Protein AF-A0A949MQ37-F1 (afdb_monomer_lite)

Radius of gyration: 25.34 Å; chains: 1; bounding box: 49×78×73 Å

pLDDT: mean 82.83, std 20.6, range [41.69, 98.75]

Sequence (244 aa):
MSQNADHANAHPSFSDKISGVVTDTVTAVKDTAQHLFEEAYEHPVKAAEVAGGVALGAAALYAARSQVFRAAGKEVLLVEDTAYMGKAFKSTLEANGEKVTWLTGVNRASPLTGITAEGKEMIFDPRKYKVAFVDGDLKGSYLQGQHVVNALKQSGLHSIATSSEPSLNKLMLDNGATIAAPKATVLNALIENRIDFRQVLANPSRAQSSLNGLTEAMQGVPGKPLRARGDALLMKFISEDPTL

Structure (mmCIF, N/CA/C/O backbone):
data_AF-A0A949MQ37-F1
#
_entry.id   AF-A0A949MQ37-F1
#
loop_
_atom_site.group_PDB
_atom_site.id
_atom_site.type_symbol
_atom_site.label_atom_id
_atom_site.label_alt_id
_atom_site.label_comp_id
_atom_site.label_asym_id
_atom_site.label_entity_id
_atom_site.label_seq_id
_atom_site.pdbx_PDB_ins_code
_atom_site.Cartn_x
_atom_site.Cartn_y
_atom_site.Cartn_z
_atom_site.occupancy
_atom_site.B_iso_or_equiv
_atom_site.auth_seq_id
_atom_site.auth_comp_id
_atom_site.auth_asym_id
_atom_site.auth_atom_id
_atom_site.pdbx_PDB_model_num
ATOM 1 N N . MET A 1 1 ? -5.375 -54.996 -53.920 1.00 51.69 1 MET A N 1
ATOM 2 C CA . MET A 1 1 ? -5.821 -55.369 -52.563 1.00 51.69 1 MET A CA 1
ATOM 3 C C . MET A 1 1 ? -4.674 -55.125 -51.601 1.00 51.69 1 MET A C 1
ATOM 5 O O . MET A 1 1 ? -3.709 -55.866 -51.662 1.00 51.69 1 MET A O 1
ATOM 9 N N . SER A 1 2 ? -4.746 -54.065 -50.799 1.00 45.81 2 SER A N 1
ATOM 10 C CA . SER A 1 2 ? -4.304 -54.060 -49.396 1.00 45.81 2 SER A CA 1
ATOM 11 C C . SER A 1 2 ? -4.646 -52.686 -48.817 1.00 45.81 2 SER A C 1
ATOM 13 O O . SER A 1 2 ? -4.063 -51.681 -49.218 1.00 45.81 2 SER A O 1
ATOM 15 N N . GLN A 1 3 ? -5.673 -52.634 -47.969 1.00 45.44 3 GLN A N 1
ATOM 16 C CA . GLN A 1 3 ? -6.011 -51.468 -47.156 1.00 45.44 3 GLN A CA 1
ATOM 17 C C . GLN A 1 3 ? -5.230 -51.601 -45.845 1.00 45.44 3 GLN A C 1
ATOM 19 O O . GLN A 1 3 ? -5.474 -52.546 -45.101 1.00 45.44 3 GLN A O 1
ATOM 24 N N . ASN A 1 4 ? -4.312 -50.674 -45.566 1.00 49.34 4 ASN A N 1
ATOM 25 C CA . ASN A 1 4 ? -3.753 -50.502 -44.227 1.00 49.34 4 ASN A CA 1
ATOM 26 C C . ASN A 1 4 ? -4.559 -49.410 -43.522 1.00 49.34 4 ASN A C 1
ATOM 28 O O . ASN A 1 4 ? -4.579 -48.262 -43.963 1.00 49.34 4 ASN A O 1
ATOM 32 N N . ALA A 1 5 ? -5.266 -49.808 -42.468 1.00 50.94 5 ALA A 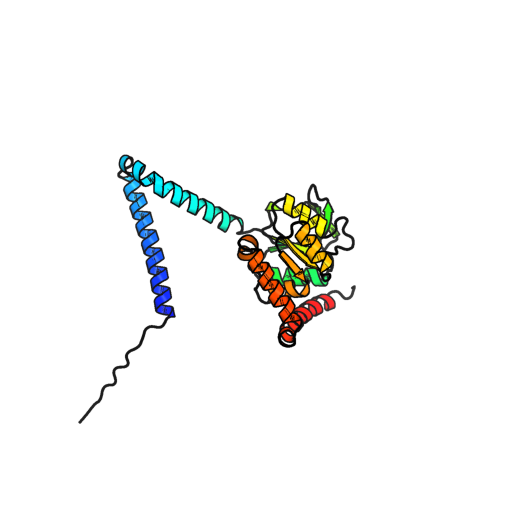N 1
ATOM 33 C CA . ALA A 1 5 ? -5.982 -48.920 -41.570 1.00 50.94 5 ALA A CA 1
ATOM 34 C C . ALA A 1 5 ? -5.027 -48.459 -40.461 1.00 50.94 5 ALA A C 1
ATOM 36 O O . ALA A 1 5 ? -4.624 -49.257 -39.616 1.00 50.94 5 ALA A O 1
ATOM 37 N N . ASP A 1 6 ? -4.679 -47.173 -40.469 1.00 50.97 6 ASP A N 1
ATOM 38 C CA . ASP A 1 6 ? -3.965 -46.522 -39.374 1.00 50.97 6 ASP A CA 1
ATOM 39 C C . ASP A 1 6 ? -4.955 -46.176 -38.252 1.00 50.97 6 ASP A C 1
ATOM 41 O O . ASP A 1 6 ? -5.783 -45.269 -38.368 1.00 50.97 6 ASP A O 1
ATOM 45 N N . HIS A 1 7 ? -4.874 -46.913 -37.143 1.00 49.41 7 HIS A N 1
ATOM 46 C CA . HIS A 1 7 ? -5.544 -46.570 -35.892 1.00 49.41 7 HIS A CA 1
ATOM 47 C C . HIS A 1 7 ? -4.727 -45.508 -35.142 1.00 49.41 7 HIS A C 1
ATOM 49 O O . HIS A 1 7 ? -3.689 -45.800 -34.550 1.00 49.41 7 HIS A O 1
ATOM 55 N N . ALA A 1 8 ? -5.215 -44.266 -35.138 1.00 45.28 8 ALA A N 1
ATOM 56 C CA . ALA A 1 8 ? -4.678 -43.193 -34.309 1.00 45.28 8 ALA A CA 1
ATOM 57 C C . ALA A 1 8 ? -5.097 -43.387 -32.838 1.00 45.28 8 ALA A C 1
ATOM 59 O O . ALA A 1 8 ? -6.260 -43.199 -32.479 1.00 45.28 8 ALA A O 1
ATOM 60 N N . ASN A 1 9 ? -4.142 -43.743 -31.975 1.00 52.22 9 ASN A N 1
ATOM 61 C CA . ASN A 1 9 ? -4.311 -43.719 -30.521 1.00 52.22 9 ASN A CA 1
ATOM 62 C C . ASN A 1 9 ? -4.257 -42.267 -30.020 1.00 52.22 9 ASN A C 1
ATOM 64 O O . ASN A 1 9 ? -3.182 -41.683 -29.882 1.00 52.22 9 ASN A O 1
ATOM 68 N N . ALA A 1 10 ? -5.421 -41.679 -29.739 1.00 53.72 10 ALA A N 1
ATOM 69 C CA . ALA A 1 10 ? -5.518 -40.380 -29.085 1.00 53.72 10 ALA A CA 1
ATOM 70 C C . ALA A 1 10 ? -5.204 -40.523 -27.585 1.00 53.72 10 ALA A C 1
ATOM 72 O O . ALA A 1 10 ? -5.969 -41.121 -26.828 1.00 53.72 10 ALA A O 1
ATOM 73 N N . HIS A 1 11 ? -4.073 -39.969 -27.145 1.00 53.41 11 HIS A N 1
ATOM 74 C CA . HIS A 1 11 ? -3.768 -39.831 -25.722 1.00 53.41 11 HIS A CA 1
ATOM 75 C C . HIS A 1 11 ? -4.581 -38.669 -25.121 1.00 53.41 11 HIS A C 1
ATOM 77 O O . HIS A 1 11 ? -4.534 -37.565 -25.668 1.00 53.41 11 HIS A O 1
ATOM 83 N N . PRO A 1 12 ? -5.301 -38.874 -24.000 1.00 54.66 12 PRO A N 1
ATOM 84 C CA . PRO A 1 12 ? -6.072 -37.812 -23.358 1.00 54.66 12 PRO A CA 1
ATOM 85 C C . PRO A 1 12 ? -5.153 -36.698 -22.850 1.00 54.66 12 PRO A C 1
ATOM 87 O O . PRO A 1 12 ? -4.066 -36.964 -22.320 1.00 54.66 12 PRO A O 1
ATOM 90 N N . SER A 1 13 ? -5.600 -35.451 -23.009 1.00 64.81 13 SER A N 1
ATOM 91 C CA . SER A 1 13 ? -4.820 -34.274 -22.642 1.00 64.81 13 SER A CA 1
ATOM 92 C C . SER A 1 13 ? -4.641 -34.180 -21.120 1.00 64.81 13 SER A C 1
ATOM 94 O O . SER A 1 13 ? -5.454 -34.664 -20.331 1.00 64.81 13 SER A O 1
ATOM 96 N N . PHE A 1 14 ? -3.559 -33.536 -20.680 1.00 51.88 14 PHE A N 1
ATOM 97 C CA . PHE A 1 14 ? -3.278 -33.311 -19.257 1.00 51.88 14 PHE A CA 1
ATOM 98 C C . PHE A 1 14 ? -4.380 -32.486 -18.559 1.00 51.88 14 PHE A C 1
ATOM 100 O O . PHE A 1 14 ? -4.613 -32.657 -17.365 1.00 51.88 14 PHE A O 1
ATOM 107 N N . SER A 1 15 ? -5.103 -31.650 -19.315 1.00 50.50 15 SER A N 1
ATOM 108 C CA . SER A 1 15 ? -6.240 -30.859 -18.826 1.00 50.50 15 SER A CA 1
ATOM 109 C C . SER A 1 15 ? -7.446 -31.739 -18.467 1.00 50.50 15 SER A C 1
ATOM 111 O O . SER A 1 15 ? -8.054 -31.562 -17.410 1.00 50.50 15 SER A O 1
ATOM 113 N N . ASP A 1 16 ? -7.716 -32.770 -19.276 1.00 51.75 16 ASP A N 1
ATOM 114 C CA . ASP A 1 16 ? -8.822 -33.710 -19.041 1.00 51.75 16 ASP A CA 1
ATOM 115 C C . ASP A 1 16 ? -8.587 -34.561 -17.784 1.00 51.75 16 ASP A C 1
ATOM 117 O O . ASP A 1 16 ? -9.519 -34.862 -17.037 1.00 51.75 16 ASP A O 1
ATOM 121 N N . LYS A 1 17 ? -7.320 -34.882 -17.484 1.00 52.66 17 LYS A N 1
ATOM 122 C CA . LYS A 1 17 ? -6.948 -35.614 -16.263 1.00 52.66 17 LYS A CA 1
ATOM 123 C C . LYS A 1 17 ? -7.128 -34.782 -14.990 1.00 52.66 17 LYS A C 1
ATOM 125 O O . LYS A 1 17 ? -7.492 -35.340 -13.961 1.00 52.66 17 LYS A O 1
ATOM 130 N N . ILE A 1 18 ? -6.901 -33.468 -15.041 1.00 49.66 18 ILE A N 1
ATOM 131 C CA . ILE A 1 18 ? -7.066 -32.591 -13.869 1.00 49.66 18 ILE A CA 1
ATOM 132 C C . ILE A 1 18 ? -8.549 -32.295 -13.614 1.00 49.66 18 ILE A C 1
ATOM 134 O O . ILE A 1 18 ? -8.981 -32.318 -12.461 1.00 49.66 18 ILE A O 1
ATOM 138 N N . SER A 1 19 ? -9.345 -32.082 -14.668 1.00 48.84 19 SER A N 1
ATOM 139 C CA . SER A 1 19 ? -10.786 -31.840 -14.523 1.00 48.84 19 SER A CA 1
ATOM 140 C C . SER A 1 19 ? -11.528 -33.048 -13.936 1.00 48.84 19 SER A C 1
ATOM 142 O O . SER A 1 19 ? -12.431 -32.862 -13.121 1.00 48.84 19 SER A O 1
ATOM 144 N N . GLY A 1 20 ? -11.127 -34.277 -14.286 1.00 51.25 20 GLY A N 1
ATOM 145 C CA . GLY A 1 20 ? -11.672 -35.500 -13.680 1.00 51.25 20 GLY A CA 1
ATOM 146 C C . GLY A 1 20 ? -11.363 -35.606 -12.183 1.00 51.25 20 GLY A C 1
ATOM 147 O O . GLY A 1 20 ? -12.273 -35.707 -11.368 1.00 51.25 20 GLY A O 1
ATOM 148 N N . VAL A 1 21 ? -10.091 -35.446 -11.796 1.00 50.25 21 VAL A N 1
ATOM 149 C CA . VAL A 1 21 ? -9.645 -35.590 -10.395 1.00 50.25 21 VAL A CA 1
ATOM 150 C C . VAL A 1 21 ? -10.296 -34.563 -9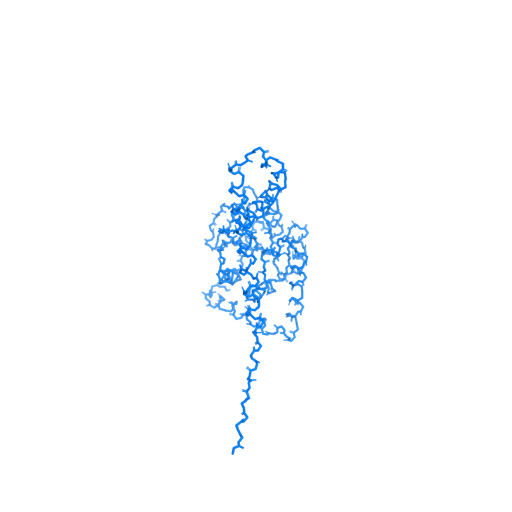.459 1.00 50.25 21 VAL A C 1
ATOM 152 O O . VAL A 1 21 ? -10.651 -34.898 -8.327 1.00 50.25 21 VAL A O 1
ATOM 155 N N . VAL A 1 22 ? -10.497 -33.320 -9.911 1.00 49.34 22 VAL A N 1
ATOM 156 C CA . VAL A 1 22 ? -11.171 -32.289 -9.100 1.00 49.34 22 VAL A CA 1
ATOM 157 C C . VAL A 1 22 ? -12.665 -32.594 -8.940 1.00 49.34 22 VAL A C 1
ATOM 159 O O . VAL A 1 22 ? -13.207 -32.416 -7.849 1.00 49.34 22 VAL A O 1
ATOM 162 N N . THR A 1 23 ? -13.325 -33.104 -9.982 1.00 54.16 23 THR A N 1
ATOM 163 C CA . THR A 1 23 ? -14.764 -33.421 -9.945 1.00 54.16 23 THR A CA 1
ATOM 164 C C . THR A 1 23 ? -15.048 -34.658 -9.088 1.00 54.16 23 THR A C 1
ATOM 166 O O . THR A 1 23 ? -15.986 -34.649 -8.286 1.00 54.16 23 THR A O 1
ATOM 169 N N . ASP A 1 24 ? -14.185 -35.671 -9.165 1.00 51.69 24 ASP A N 1
ATOM 170 C CA . ASP A 1 24 ? -14.297 -36.900 -8.373 1.00 51.69 24 ASP A CA 1
ATOM 171 C C . ASP A 1 24 ? -14.035 -36.633 -6.885 1.00 51.69 24 ASP A C 1
ATOM 173 O O . ASP A 1 24 ? -14.750 -37.138 -6.021 1.00 51.69 24 ASP A O 1
ATOM 177 N N . THR A 1 25 ? -13.076 -35.755 -6.567 1.00 51.31 25 THR A N 1
ATOM 178 C CA . THR A 1 25 ? -12.777 -35.379 -5.174 1.00 51.31 25 THR A CA 1
ATOM 179 C C . THR A 1 25 ? -13.916 -34.565 -4.553 1.00 51.31 25 THR A C 1
ATOM 181 O O . THR A 1 25 ? -14.276 -34.785 -3.399 1.00 51.31 25 THR A O 1
ATOM 184 N N . VAL A 1 26 ? -14.522 -33.637 -5.303 1.00 52.53 26 VAL A N 1
ATOM 185 C CA . VAL A 1 26 ? -15.651 -32.829 -4.804 1.00 52.53 26 VAL A CA 1
ATOM 186 C C . VAL A 1 26 ? -16.902 -33.686 -4.602 1.00 52.53 26 VAL A C 1
ATOM 188 O O . VAL A 1 26 ? -17.603 -33.507 -3.605 1.00 52.53 26 VAL A O 1
ATOM 191 N N . THR A 1 27 ? -17.155 -34.639 -5.501 1.00 61.50 27 THR A N 1
ATOM 192 C CA . THR A 1 27 ? -18.285 -35.572 -5.385 1.00 61.50 27 THR A CA 1
ATOM 193 C C . THR A 1 27 ? -18.085 -36.527 -4.209 1.00 61.50 27 THR A C 1
ATOM 195 O O . THR A 1 27 ? -18.959 -36.615 -3.352 1.00 61.50 27 THR A O 1
ATOM 198 N N . ALA A 1 28 ? -16.892 -37.113 -4.059 1.00 58.75 28 ALA A N 1
ATOM 199 C CA . ALA A 1 28 ? -16.571 -37.991 -2.934 1.00 58.75 28 ALA A CA 1
ATOM 200 C C . ALA A 1 28 ? -16.694 -37.285 -1.572 1.00 58.75 28 ALA A C 1
ATOM 202 O O . ALA A 1 28 ? -17.210 -37.861 -0.614 1.00 58.75 28 ALA A O 1
ATOM 203 N N . VAL A 1 29 ? -16.271 -36.018 -1.475 1.00 56.25 29 VAL A N 1
ATOM 204 C CA . VAL A 1 29 ? -16.424 -35.221 -0.246 1.00 56.25 29 VAL A CA 1
ATOM 205 C C . VAL A 1 29 ? -17.897 -34.915 0.041 1.00 56.25 29 VAL A C 1
ATOM 207 O O . VAL A 1 29 ? -18.306 -34.935 1.202 1.00 56.25 29 VAL A O 1
ATOM 210 N N . LYS A 1 30 ? -18.706 -34.655 -0.993 1.00 58.66 30 LYS A N 1
ATOM 211 C CA . LYS A 1 30 ? -20.138 -34.375 -0.845 1.00 58.66 30 LYS A CA 1
ATOM 212 C C . LYS A 1 30 ? -20.922 -35.616 -0.412 1.00 58.66 30 LYS A C 1
ATOM 214 O O . LYS A 1 30 ? -21.712 -35.515 0.525 1.00 58.66 30 LYS A O 1
ATOM 219 N N . ASP A 1 31 ? -20.653 -36.764 -1.024 1.00 69.44 31 ASP A N 1
ATOM 220 C CA . ASP A 1 31 ? -21.328 -38.027 -0.711 1.00 69.44 31 ASP A CA 1
ATOM 221 C C . ASP A 1 31 ? -20.953 -38.515 0.693 1.00 69.44 31 ASP A C 1
ATOM 223 O O . ASP A 1 31 ? -21.822 -38.895 1.476 1.00 69.44 31 ASP A O 1
ATOM 227 N N . THR A 1 32 ? -19.674 -38.385 1.067 1.00 65.19 32 THR A N 1
ATOM 228 C CA . THR A 1 32 ? -19.213 -38.678 2.434 1.00 65.19 32 THR A CA 1
ATOM 229 C C . THR A 1 32 ? -19.896 -37.762 3.450 1.00 65.19 32 THR A C 1
ATOM 231 O O . THR A 1 32 ? -20.327 -38.219 4.505 1.00 65.19 32 THR A O 1
ATOM 234 N N . ALA A 1 33 ? -20.045 -36.470 3.142 1.00 56.78 33 ALA A N 1
ATOM 235 C CA . ALA A 1 33 ? -20.730 -35.538 4.031 1.00 56.78 33 ALA A CA 1
ATOM 236 C C . ALA A 1 33 ? -22.228 -35.859 4.170 1.00 56.78 33 ALA A C 1
ATOM 238 O O . ALA A 1 33 ? -22.740 -35.818 5.284 1.00 56.78 33 ALA A O 1
ATOM 239 N N . GLN A 1 34 ? -22.928 -36.199 3.081 1.00 64.12 34 GLN A N 1
ATOM 240 C CA . GLN A 1 34 ? -24.354 -36.547 3.136 1.00 64.12 34 GLN A CA 1
ATOM 241 C C . GLN A 1 34 ? -24.601 -37.843 3.916 1.00 64.12 34 GLN A C 1
ATOM 243 O O . GLN A 1 34 ? -25.460 -37.847 4.796 1.00 64.12 34 GLN A O 1
ATOM 248 N N . HIS A 1 35 ? -23.794 -38.883 3.684 1.00 66.00 35 HIS A N 1
ATOM 249 C CA . HIS A 1 35 ? -23.909 -40.153 4.406 1.00 66.00 35 HIS A CA 1
ATOM 250 C C . HIS A 1 35 ? -23.673 -39.983 5.916 1.00 66.00 35 HIS A C 1
ATOM 252 O O . HIS A 1 35 ? -24.402 -40.536 6.733 1.00 66.00 35 HIS A O 1
ATOM 258 N N . LEU A 1 36 ? -22.697 -39.154 6.306 1.00 57.78 36 LEU A N 1
ATOM 259 C CA . LEU A 1 36 ? -22.428 -38.857 7.717 1.00 57.78 36 LEU A CA 1
ATOM 260 C C . LEU A 1 36 ? -23.570 -38.075 8.390 1.00 57.78 36 LEU A C 1
ATOM 262 O O . LEU A 1 36 ? -23.786 -38.227 9.592 1.00 57.78 36 LEU A O 1
ATOM 266 N N . PHE A 1 37 ? -24.297 -37.242 7.639 1.00 58.72 37 PHE A N 1
ATOM 267 C CA . PHE A 1 37 ? -25.455 -36.506 8.154 1.00 58.72 37 PHE A CA 1
ATOM 268 C C . PHE A 1 37 ? -26.685 -37.403 8.342 1.00 58.72 37 PHE A C 1
ATOM 270 O O . PHE A 1 37 ? -27.364 -37.272 9.360 1.00 58.72 37 PHE A O 1
ATOM 277 N N . GLU A 1 38 ? -26.962 -38.310 7.402 1.00 62.16 38 GLU A N 1
ATOM 278 C CA . GLU A 1 38 ? -28.055 -39.289 7.526 1.00 62.16 38 GLU A CA 1
ATOM 279 C C . GLU A 1 38 ? -27.797 -40.269 8.680 1.00 62.16 38 GLU A C 1
ATOM 281 O O . GLU A 1 38 ? -28.657 -40.457 9.541 1.00 62.16 38 GLU A O 1
ATOM 286 N N . GLU A 1 39 ? -26.574 -40.793 8.794 1.00 56.59 39 GLU A N 1
ATOM 287 C CA . GLU A 1 39 ? -26.198 -41.738 9.853 1.00 56.59 39 GLU A CA 1
ATOM 288 C C . GLU A 1 39 ? -26.242 -41.102 11.259 1.00 56.59 39 GLU A C 1
ATOM 290 O O . GLU A 1 39 ? -26.652 -41.740 12.235 1.00 56.59 39 GLU A O 1
ATOM 295 N N . ALA A 1 40 ? -25.900 -39.813 11.373 1.00 54.00 40 ALA A N 1
ATOM 296 C CA . ALA A 1 40 ? -26.019 -39.060 12.622 1.00 54.00 40 ALA A CA 1
ATOM 297 C C . ALA A 1 40 ? -27.478 -38.787 13.033 1.00 54.00 40 ALA A C 1
ATOM 299 O O . ALA A 1 40 ? -27.759 -38.651 14.227 1.00 54.00 40 ALA A O 1
ATOM 300 N N . TYR A 1 41 ? -28.398 -38.712 12.067 1.00 53.97 41 TYR A N 1
ATOM 301 C CA . TYR A 1 41 ? -29.823 -38.499 12.319 1.00 53.97 41 TYR A CA 1
ATOM 302 C C . TYR A 1 41 ? -30.521 -39.788 12.775 1.00 53.97 41 TYR A C 1
ATOM 304 O O . TYR A 1 41 ? -31.341 -39.757 13.693 1.00 53.97 41 TYR A O 1
ATOM 312 N N . GLU A 1 42 ? -30.162 -40.931 12.185 1.00 58.25 42 GLU A N 1
ATOM 313 C CA . GLU A 1 42 ? -30.790 -42.224 12.486 1.00 58.25 42 GLU A CA 1
ATOM 314 C C . GLU A 1 42 ? -30.220 -42.907 13.745 1.00 58.25 42 GLU A C 1
ATOM 316 O O . GLU A 1 42 ? -30.918 -43.688 14.404 1.00 58.25 42 GLU A O 1
ATOM 321 N N . HIS A 1 43 ? -28.975 -42.602 14.137 1.00 59.31 43 HIS A N 1
ATOM 322 C CA . HIS A 1 43 ? -28.286 -43.268 15.252 1.00 59.31 43 HIS A CA 1
ATOM 323 C C . HIS A 1 43 ? -27.555 -42.296 16.207 1.00 59.31 43 HIS A C 1
ATOM 325 O O . HIS A 1 43 ? -26.327 -42.352 16.345 1.00 59.31 43 HIS A O 1
ATOM 331 N N . PRO A 1 44 ? -28.285 -41.458 16.972 1.00 48.88 44 PRO A N 1
ATOM 332 C CA . PRO A 1 44 ? -27.702 -40.383 17.787 1.00 48.88 44 PRO A CA 1
ATOM 333 C C . PRO A 1 44 ? -26.748 -40.867 18.894 1.00 48.88 44 PRO A C 1
ATOM 335 O O . PRO A 1 44 ? -25.850 -40.136 19.303 1.00 48.88 44 PRO A O 1
ATOM 338 N N . VAL A 1 45 ? -26.900 -42.112 19.364 1.00 49.50 45 VAL A N 1
ATOM 339 C CA . VAL A 1 45 ? -26.037 -42.698 20.408 1.00 49.50 45 VAL A CA 1
ATOM 340 C C . VAL A 1 45 ? -24.699 -43.201 19.839 1.00 49.50 45 VAL A C 1
ATOM 342 O O . VAL A 1 45 ? -23.687 -43.102 20.523 1.00 49.50 45 VAL A O 1
ATOM 345 N N . LYS A 1 46 ? -24.652 -43.658 18.575 1.00 50.56 46 LYS A N 1
ATOM 346 C CA . LYS A 1 46 ? -23.392 -44.012 17.881 1.00 50.56 46 LYS A CA 1
ATOM 347 C C . LYS A 1 46 ? -22.667 -42.782 17.327 1.00 50.56 46 LYS A C 1
ATOM 349 O O . LYS A 1 46 ? -21.440 -42.761 17.266 1.00 50.56 46 LYS A O 1
ATOM 354 N N . ALA A 1 47 ? -23.413 -41.728 16.993 1.00 46.97 47 ALA A N 1
ATOM 355 C CA . ALA A 1 47 ? -22.855 -40.454 16.548 1.00 46.97 47 ALA A CA 1
ATOM 356 C C . ALA A 1 47 ? -21.963 -39.790 17.613 1.00 46.97 47 ALA A C 1
ATOM 358 O O . ALA A 1 47 ? -21.017 -39.096 17.257 1.00 46.97 47 ALA A O 1
ATOM 359 N N . ALA A 1 48 ? -22.201 -40.034 18.907 1.00 44.62 48 ALA A N 1
ATOM 360 C CA . ALA A 1 48 ? -21.432 -39.435 19.999 1.00 44.62 48 ALA A CA 1
ATOM 361 C C . ALA A 1 48 ? -19.961 -39.906 20.072 1.00 44.62 48 ALA A C 1
ATOM 363 O O . ALA A 1 48 ? -19.101 -39.122 20.472 1.00 44.62 48 ALA A O 1
ATOM 364 N N . GLU A 1 49 ? -19.641 -41.131 19.638 1.00 46.34 49 GLU A N 1
ATOM 365 C CA . GLU A 1 49 ? -18.254 -41.636 19.605 1.00 46.34 49 GLU A CA 1
ATOM 366 C C . GLU A 1 49 ? -17.484 -41.170 18.356 1.00 46.34 49 GLU A C 1
ATOM 368 O O . GLU A 1 49 ? -16.283 -40.913 18.425 1.00 46.34 49 GLU A O 1
ATOM 373 N N . VAL A 1 50 ? -18.173 -40.962 17.229 1.00 47.88 50 VAL A N 1
ATOM 374 C CA . VAL A 1 50 ? -17.584 -40.414 15.988 1.00 47.88 50 VAL A CA 1
ATOM 375 C C . VA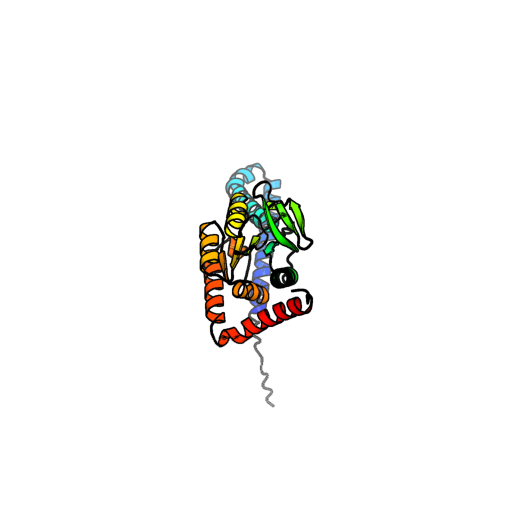L A 1 50 ? -17.526 -38.872 16.013 1.00 47.88 50 VAL A C 1
ATOM 377 O O . VAL A 1 50 ? -16.662 -38.253 15.381 1.00 47.88 50 VAL A O 1
ATOM 380 N N . ALA A 1 51 ? -18.377 -38.223 16.817 1.00 42.44 51 ALA A N 1
ATOM 381 C CA . ALA A 1 51 ? -18.456 -36.767 16.958 1.00 42.44 51 ALA A CA 1
ATOM 382 C C . ALA A 1 51 ? -17.178 -36.122 17.516 1.00 42.44 51 ALA A C 1
ATOM 384 O O . ALA A 1 51 ? -16.927 -34.953 17.223 1.00 42.44 51 ALA A O 1
ATOM 385 N N . GLY A 1 52 ? -16.333 -36.858 18.248 1.00 41.69 52 GLY A N 1
ATOM 386 C CA . GLY A 1 52 ? -15.050 -36.337 18.737 1.00 41.69 52 GLY A CA 1
ATOM 387 C C . GLY A 1 52 ? -14.092 -35.924 17.609 1.00 41.69 52 GLY A C 1
ATOM 388 O O . GLY A 1 52 ? -13.417 -34.900 17.715 1.00 41.69 52 GLY A O 1
ATOM 389 N N . GLY A 1 53 ? -14.075 -36.669 16.496 1.00 44.78 53 GLY A N 1
ATOM 390 C CA . GLY A 1 53 ? -13.256 -36.353 15.317 1.00 44.78 53 GLY A CA 1
ATOM 391 C C . GLY A 1 53 ? -13.930 -35.373 14.353 1.00 44.78 53 GLY A C 1
ATOM 392 O O . GLY A 1 53 ? -13.282 -34.471 13.817 1.00 44.78 53 GLY A O 1
ATOM 393 N N . VAL A 1 54 ? -15.250 -35.497 14.171 1.00 46.91 54 VAL A N 1
ATOM 394 C CA . VAL A 1 54 ? -16.019 -34.659 13.234 1.00 46.91 54 VAL A CA 1
ATOM 395 C C . VAL A 1 54 ? -16.229 -33.240 13.773 1.00 46.91 54 VAL A C 1
ATOM 397 O O . VAL A 1 54 ? -16.153 -32.290 12.996 1.00 46.91 54 VAL A O 1
ATOM 400 N N . ALA A 1 55 ? -16.402 -33.046 15.086 1.00 45.78 55 ALA A N 1
ATOM 401 C CA . ALA A 1 55 ? -16.533 -31.709 15.673 1.00 45.78 55 ALA A CA 1
ATOM 402 C C . ALA A 1 55 ? -15.239 -30.888 15.541 1.00 45.78 55 ALA A C 1
ATOM 404 O O . ALA A 1 55 ? -15.302 -29.695 15.242 1.00 45.78 55 ALA A O 1
ATOM 405 N N . LEU A 1 56 ? -14.067 -31.521 15.677 1.00 47.22 56 LEU A N 1
ATOM 406 C CA . LEU A 1 56 ? -12.773 -30.875 15.421 1.00 47.22 56 LEU A CA 1
ATOM 407 C C . LEU A 1 56 ? -12.584 -30.546 13.934 1.00 47.22 56 LEU A C 1
ATOM 409 O O . LEU A 1 56 ? -12.156 -29.440 13.606 1.00 47.22 56 LEU A O 1
ATOM 413 N N . GLY A 1 57 ? -12.960 -31.458 13.031 1.00 47.28 57 GLY A N 1
ATOM 414 C CA . GLY A 1 57 ? -12.910 -31.226 11.585 1.00 47.28 57 GLY A CA 1
ATOM 415 C C . GLY A 1 57 ? -13.845 -30.103 11.126 1.00 47.28 57 GLY A C 1
ATOM 416 O O . GLY A 1 57 ? -13.427 -29.210 10.391 1.00 47.28 57 GLY A O 1
ATOM 417 N N . ALA A 1 58 ? -15.086 -30.090 11.616 1.00 48.72 58 ALA A N 1
ATOM 418 C CA . ALA A 1 58 ? -16.074 -29.058 11.317 1.00 48.72 58 ALA A CA 1
ATOM 419 C C . ALA A 1 58 ? -15.698 -27.705 11.934 1.00 48.72 58 ALA A C 1
ATOM 421 O O . ALA A 1 58 ? -15.840 -26.688 11.260 1.00 48.72 58 ALA A O 1
ATOM 422 N N . ALA A 1 59 ? -15.163 -27.672 13.161 1.00 46.62 59 ALA A N 1
ATOM 423 C CA . ALA A 1 59 ? -14.668 -26.446 13.788 1.00 46.62 59 ALA A CA 1
ATOM 424 C C . ALA A 1 59 ? -13.444 -25.879 13.054 1.00 46.62 59 ALA A C 1
ATOM 426 O O . ALA A 1 59 ? -13.380 -24.671 12.833 1.00 46.62 59 ALA A O 1
ATOM 427 N N . ALA A 1 60 ? -12.514 -26.727 12.605 1.00 51.34 60 ALA A N 1
ATOM 428 C CA . ALA A 1 60 ? -11.378 -26.307 11.786 1.00 51.34 60 ALA A CA 1
ATOM 429 C C . ALA A 1 60 ? -11.828 -25.785 10.410 1.00 51.34 60 ALA A C 1
ATOM 431 O O . ALA A 1 60 ? -11.357 -24.735 9.970 1.00 51.34 60 ALA A O 1
ATOM 432 N N . LEU A 1 61 ? -12.795 -26.447 9.761 1.00 50.25 61 LEU A N 1
ATOM 433 C CA . LEU A 1 61 ? -13.377 -25.980 8.499 1.00 50.25 61 LEU A CA 1
ATOM 434 C C . LEU A 1 61 ? -14.179 -24.686 8.664 1.00 50.25 61 LEU A C 1
ATOM 436 O O . LEU A 1 61 ? -14.097 -23.821 7.795 1.00 50.25 61 LEU A O 1
ATOM 440 N N . TYR A 1 62 ? -14.926 -24.516 9.757 1.00 48.22 62 TYR A N 1
ATOM 441 C CA . TYR A 1 62 ? -15.648 -23.277 10.060 1.00 48.22 62 TYR A CA 1
ATOM 442 C C . TYR A 1 62 ? -14.700 -22.140 10.437 1.00 48.22 62 TYR A C 1
ATOM 444 O O . TYR A 1 62 ? -14.908 -21.014 9.988 1.00 48.22 62 TYR A O 1
ATOM 452 N N . ALA A 1 63 ? -13.634 -22.408 11.194 1.00 50.34 63 ALA A N 1
ATOM 453 C CA . ALA A 1 63 ? -12.591 -21.430 11.487 1.00 50.34 63 ALA A CA 1
ATOM 454 C C . ALA A 1 63 ? -11.888 -20.986 10.193 1.00 50.34 63 ALA A C 1
ATOM 456 O O . ALA A 1 63 ? -11.823 -19.785 9.920 1.00 50.34 63 ALA A O 1
ATOM 457 N N . ALA A 1 64 ? -11.497 -21.936 9.337 1.00 52.47 64 ALA A N 1
ATOM 458 C CA . ALA A 1 64 ? -10.898 -21.662 8.033 1.00 52.47 64 ALA A CA 1
ATOM 459 C C . ALA A 1 64 ? -11.864 -20.923 7.088 1.00 52.47 64 ALA A C 1
ATOM 461 O O . ALA A 1 64 ? -11.485 -19.920 6.485 1.00 52.47 64 ALA A O 1
ATOM 462 N N . ARG A 1 65 ? -13.142 -21.329 7.005 1.00 47.56 65 ARG A N 1
ATOM 463 C CA . ARG A 1 65 ? -14.167 -20.605 6.229 1.00 47.56 65 ARG A CA 1
ATOM 464 C C . ARG A 1 65 ? -14.414 -19.209 6.782 1.00 47.56 65 ARG A C 1
ATOM 466 O O . ARG A 1 65 ? -14.512 -18.274 6.000 1.00 47.56 65 ARG A O 1
ATOM 473 N N . SER A 1 66 ? -14.487 -19.031 8.099 1.00 43.50 66 SER A N 1
ATOM 474 C CA . SER A 1 66 ? -14.715 -17.713 8.698 1.00 43.50 66 SER A CA 1
ATOM 475 C C . SER A 1 66 ? -13.551 -16.756 8.434 1.00 43.50 66 SER A C 1
ATOM 477 O O . SER A 1 66 ? -13.788 -15.568 8.242 1.00 43.50 66 SER A O 1
ATOM 479 N N . GLN A 1 67 ? -12.312 -17.249 8.336 1.00 51.34 67 GLN A N 1
ATOM 480 C CA . GLN A 1 67 ? -11.165 -16.442 7.912 1.00 51.34 67 GLN A CA 1
ATOM 481 C C . GLN A 1 67 ? -11.186 -16.136 6.408 1.00 51.34 67 GLN A C 1
ATOM 483 O O . GLN A 1 67 ? -10.917 -15.000 6.024 1.00 51.34 67 GLN A O 1
ATOM 488 N N . VAL A 1 68 ? -11.567 -17.100 5.564 1.00 47.16 68 VAL A N 1
ATOM 489 C CA . VAL A 1 68 ? -11.639 -16.918 4.102 1.00 47.16 68 VAL A CA 1
ATOM 490 C C . VAL A 1 68 ? -12.803 -16.000 3.688 1.00 47.16 68 VAL A C 1
ATOM 492 O O . VAL A 1 68 ? -12.634 -15.164 2.803 1.00 47.16 68 VAL A O 1
ATOM 495 N N . PHE A 1 69 ? -13.954 -16.068 4.365 1.00 44.44 69 PHE A N 1
ATOM 496 C CA . PHE A 1 69 ? -15.110 -15.196 4.108 1.00 44.44 69 PHE A CA 1
ATOM 497 C C . PHE A 1 69 ? -15.053 -13.851 4.849 1.00 44.44 69 PHE A C 1
ATOM 499 O O . PHE A 1 69 ? -15.709 -12.909 4.415 1.00 44.44 69 PHE A O 1
ATOM 506 N N . ARG A 1 70 ? -14.233 -13.688 5.901 1.00 51.34 70 ARG A N 1
ATOM 507 C CA . ARG A 1 70 ? -14.040 -12.379 6.565 1.00 51.34 70 ARG A CA 1
ATOM 508 C C . ARG A 1 70 ? -13.365 -11.331 5.682 1.00 51.34 70 ARG A C 1
ATOM 510 O O . ARG A 1 70 ? -13.447 -10.153 6.011 1.00 51.34 70 ARG A O 1
ATOM 517 N N . ALA A 1 71 ? -12.692 -11.728 4.603 1.00 56.06 71 ALA A N 1
ATOM 518 C CA . ALA A 1 71 ? -12.087 -10.796 3.651 1.00 56.06 71 ALA A CA 1
ATOM 519 C C . ALA A 1 71 ? -13.018 -10.431 2.481 1.00 56.06 71 ALA A C 1
ATOM 521 O O . ALA A 1 71 ? -12.777 -9.426 1.812 1.00 56.06 71 ALA A O 1
ATOM 522 N N . ALA A 1 72 ? -14.077 -11.209 2.232 1.00 58.03 72 ALA A N 1
ATOM 523 C CA . ALA A 1 72 ? -15.030 -10.915 1.170 1.00 58.03 72 ALA A CA 1
ATOM 524 C C . ALA A 1 72 ? -15.825 -9.650 1.535 1.00 58.03 72 ALA A C 1
ATOM 526 O O . ALA A 1 72 ? -16.522 -9.612 2.546 1.00 58.03 72 ALA A O 1
ATOM 527 N N . GLY A 1 73 ? -15.673 -8.595 0.732 1.00 72.94 73 GLY A N 1
ATOM 528 C CA . GLY A 1 73 ? -16.308 -7.294 0.963 1.00 72.94 73 GLY A CA 1
ATOM 529 C C . GLY A 1 73 ? -15.495 -6.302 1.799 1.00 72.94 73 GLY A C 1
ATOM 530 O O . GLY A 1 73 ? -15.959 -5.180 1.984 1.00 72.94 73 GLY A O 1
ATOM 531 N N . LYS A 1 74 ? -14.294 -6.671 2.270 1.00 87.50 74 LYS A N 1
ATOM 532 C CA . LYS A 1 74 ? -13.372 -5.718 2.903 1.00 87.50 74 LYS A CA 1
ATOM 533 C C . LYS A 1 74 ? -12.627 -4.889 1.864 1.00 87.50 74 LYS A C 1
ATOM 535 O O . LYS A 1 74 ? -12.229 -5.399 0.819 1.00 87.50 74 LYS A O 1
ATOM 540 N N . GLU A 1 75 ? -12.411 -3.627 2.198 1.00 96.00 75 GLU A N 1
ATOM 541 C CA . GLU A 1 75 ? -11.752 -2.649 1.334 1.00 96.00 75 GLU A CA 1
ATOM 542 C C . GLU A 1 75 ? -10.226 -2.664 1.522 1.00 96.00 75 GLU A C 1
ATOM 544 O O . GLU A 1 75 ? -9.690 -3.241 2.477 1.00 96.00 75 GLU A O 1
ATOM 549 N N . VAL A 1 76 ? -9.516 -2.002 0.616 1.00 97.94 76 VAL A N 1
ATOM 550 C CA . VAL A 1 76 ? -8.111 -1.627 0.762 1.00 97.94 76 VAL A CA 1
ATOM 551 C C . VAL A 1 76 ? -8.049 -0.174 1.223 1.00 97.94 76 VAL A C 1
ATOM 553 O O . VAL A 1 76 ? -8.705 0.695 0.650 1.00 97.94 76 VAL A O 1
ATOM 556 N N . LEU A 1 77 ? -7.255 0.089 2.257 1.00 98.50 77 LEU A N 1
ATOM 557 C CA . LEU A 1 77 ? -6.927 1.452 2.662 1.00 98.50 77 LEU A CA 1
ATOM 558 C C . LEU A 1 77 ? -5.678 1.910 1.902 1.00 98.50 77 LEU A C 1
ATOM 560 O O . LEU A 1 77 ? -4.684 1.192 1.877 1.00 98.50 77 LEU A O 1
ATOM 564 N N . LEU A 1 78 ? -5.703 3.098 1.313 1.00 98.69 78 LEU A N 1
ATOM 565 C CA . LEU A 1 78 ? -4.539 3.739 0.703 1.00 98.69 78 LEU A CA 1
ATOM 566 C C . LEU A 1 78 ? -4.282 5.064 1.421 1.00 98.69 78 LEU A C 1
ATOM 568 O O . LEU A 1 78 ? -5.173 5.905 1.463 1.00 98.69 78 LEU A O 1
ATOM 572 N N . VAL A 1 79 ? -3.084 5.251 1.972 1.00 98.50 79 VAL A N 1
ATOM 573 C CA . VAL A 1 79 ? -2.630 6.506 2.585 1.00 98.50 79 VAL A CA 1
ATOM 574 C C . VAL A 1 79 ? -1.442 7.026 1.778 1.00 98.50 79 VAL A C 1
ATOM 576 O O . VAL A 1 79 ? -0.347 6.485 1.892 1.00 98.50 79 VAL A O 1
ATOM 579 N N . GLU A 1 80 ? -1.680 8.021 0.929 1.00 98.50 80 GLU A N 1
ATOM 580 C CA . GLU A 1 80 ? -0.712 8.578 -0.027 1.00 98.50 80 GLU A CA 1
ATOM 581 C C . GLU A 1 80 ? -1.107 10.029 -0.320 1.00 98.50 80 GLU A C 1
ATOM 583 O O . GLU A 1 80 ? -2.222 10.285 -0.783 1.00 98.50 80 GLU A O 1
ATOM 588 N N . ASP A 1 81 ? -0.215 10.970 -0.031 1.00 97.69 81 ASP A N 1
ATOM 589 C CA . ASP A 1 81 ? -0.459 12.411 -0.144 1.00 97.69 81 ASP A CA 1
ATOM 590 C C . ASP A 1 81 ? -0.290 12.926 -1.584 1.00 97.69 81 ASP A C 1
ATOM 592 O O . ASP A 1 81 ? -0.928 13.898 -1.995 1.00 97.69 81 ASP A O 1
ATOM 596 N N . THR A 1 82 ? 0.537 12.250 -2.383 1.00 96.81 82 THR A N 1
ATOM 597 C CA . THR A 1 82 ? 0.877 12.686 -3.731 1.00 96.81 82 THR A CA 1
ATOM 598 C C . THR A 1 82 ? -0.241 12.306 -4.697 1.00 96.81 82 THR A C 1
ATOM 600 O O . THR A 1 82 ? -0.416 11.138 -5.049 1.00 96.81 82 THR A O 1
ATOM 603 N N . ALA A 1 83 ? -0.995 13.299 -5.177 1.00 96.12 83 ALA A N 1
ATOM 604 C CA . ALA A 1 83 ? -2.238 13.087 -5.921 1.00 96.12 83 ALA A CA 1
ATOM 605 C C . ALA A 1 83 ? -2.113 12.128 -7.122 1.00 96.12 83 ALA A C 1
ATOM 607 O O . ALA A 1 83 ? -2.913 11.201 -7.248 1.00 96.12 83 ALA A O 1
ATOM 608 N N . TYR A 1 84 ? -1.112 12.299 -7.993 1.00 96.31 84 TYR A N 1
ATOM 609 C CA . TYR A 1 84 ? -0.932 11.411 -9.152 1.00 96.31 84 TYR A CA 1
ATOM 610 C C . TYR A 1 84 ? -0.559 9.977 -8.742 1.00 96.31 84 TYR A C 1
ATOM 612 O O . TYR A 1 84 ? -0.989 9.017 -9.383 1.00 96.31 84 TYR A O 1
ATOM 620 N N . MET A 1 85 ? 0.203 9.816 -7.655 1.00 97.56 85 MET A N 1
ATOM 621 C CA . MET A 1 85 ? 0.595 8.508 -7.133 1.00 97.56 85 MET A CA 1
ATOM 622 C C . MET A 1 85 ? -0.608 7.811 -6.496 1.00 97.56 85 MET A C 1
ATOM 624 O O . MET A 1 85 ? -0.887 6.654 -6.811 1.00 97.56 85 MET A O 1
ATOM 628 N N . GLY A 1 86 ? -1.380 8.533 -5.683 1.00 97.75 86 GLY A N 1
ATOM 629 C CA . GLY A 1 86 ? -2.607 8.025 -5.079 1.00 97.75 86 GLY A CA 1
ATOM 630 C C . GLY A 1 86 ? -3.641 7.607 -6.128 1.00 97.75 86 GLY A C 1
ATOM 631 O O . GLY A 1 86 ? -4.182 6.503 -6.043 1.00 97.75 86 GLY A O 1
ATOM 632 N N . LYS A 1 87 ? -3.833 8.410 -7.188 1.00 97.69 87 LYS A N 1
ATOM 633 C CA . LYS A 1 87 ? -4.663 8.049 -8.354 1.00 97.69 87 LYS A CA 1
ATOM 634 C C . LYS A 1 87 ? -4.156 6.772 -9.043 1.00 97.69 87 LYS A C 1
ATOM 636 O O . LYS A 1 87 ? -4.960 5.884 -9.329 1.00 97.69 87 LYS A O 1
ATOM 641 N N . ALA A 1 88 ? -2.844 6.634 -9.255 1.00 97.88 88 ALA A N 1
ATOM 642 C CA . ALA A 1 88 ? -2.250 5.449 -9.880 1.00 97.88 88 ALA A CA 1
ATOM 643 C C . ALA A 1 88 ? -2.441 4.171 -9.050 1.00 97.88 88 ALA A C 1
ATOM 645 O O . ALA A 1 88 ? -2.898 3.154 -9.582 1.00 97.88 88 ALA A O 1
ATOM 646 N N . PHE A 1 89 ? -2.156 4.221 -7.747 1.00 98.50 89 PHE A N 1
ATOM 647 C CA . PHE A 1 89 ? -2.396 3.103 -6.832 1.00 98.50 89 PHE A CA 1
ATOM 648 C C . PHE A 1 89 ? -3.875 2.732 -6.777 1.00 98.50 89 PHE A C 1
ATOM 650 O O . PHE A 1 89 ? -4.216 1.568 -6.988 1.00 98.50 89 PHE A O 1
ATOM 657 N N . LYS A 1 90 ? -4.752 3.719 -6.550 1.00 98.19 90 LYS A N 1
ATOM 658 C CA . LYS A 1 90 ? -6.202 3.518 -6.489 1.00 98.19 90 LYS A CA 1
ATOM 659 C C . LYS A 1 90 ? -6.722 2.869 -7.770 1.00 98.19 90 LYS A C 1
ATOM 661 O O . LYS A 1 90 ? -7.354 1.823 -7.693 1.00 98.19 90 LYS A O 1
ATOM 666 N N . SER A 1 91 ? -6.387 3.427 -8.935 1.00 98.00 91 SER A N 1
ATOM 667 C CA . SER A 1 91 ? -6.822 2.893 -10.230 1.0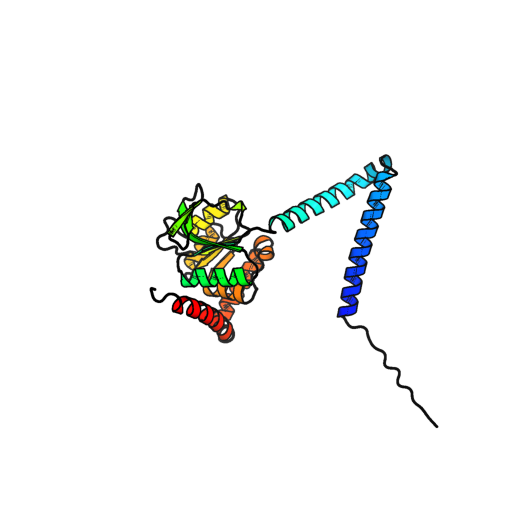0 98.00 91 SER A CA 1
ATOM 668 C C . SER A 1 91 ? -6.329 1.466 -10.470 1.00 98.00 91 SER A C 1
ATOM 670 O O . SER A 1 91 ? -7.070 0.667 -11.036 1.00 98.00 91 SER A O 1
ATOM 672 N N . THR A 1 92 ? -5.098 1.138 -10.068 1.00 98.00 92 THR A N 1
ATOM 673 C CA . THR A 1 92 ? -4.539 -0.211 -10.263 1.00 98.00 92 THR A CA 1
ATOM 674 C C . THR A 1 92 ? -5.202 -1.225 -9.333 1.00 98.00 92 THR A C 1
ATOM 676 O O . THR A 1 92 ? -5.577 -2.310 -9.762 1.00 98.00 92 THR A O 1
ATOM 679 N N . LEU A 1 93 ? -5.399 -0.865 -8.063 1.00 97.81 93 LEU A N 1
ATOM 680 C CA . LEU A 1 93 ? -6.106 -1.701 -7.092 1.00 97.81 93 LEU A CA 1
ATOM 681 C C . LEU A 1 93 ? -7.559 -1.951 -7.523 1.00 97.81 93 LEU A C 1
ATOM 683 O O . LEU A 1 93 ? -8.015 -3.092 -7.502 1.00 97.81 93 LEU A O 1
ATOM 687 N N . GLU A 1 94 ? -8.264 -0.910 -7.970 1.00 96.94 94 GLU A N 1
ATOM 688 C CA . GLU A 1 94 ? -9.640 -1.026 -8.469 1.00 96.94 94 GLU A CA 1
ATOM 689 C C . GLU A 1 94 ? -9.723 -1.879 -9.742 1.00 96.94 94 GLU A C 1
ATOM 691 O O . GLU A 1 94 ? -10.625 -2.709 -9.863 1.00 96.94 94 GLU A O 1
ATOM 696 N N . ALA A 1 95 ? -8.752 -1.761 -10.656 1.00 95.81 95 ALA A N 1
ATOM 697 C CA . ALA A 1 95 ? -8.652 -2.634 -11.829 1.00 95.81 95 ALA A CA 1
ATOM 698 C C . ALA A 1 95 ? -8.430 -4.111 -11.454 1.00 95.81 95 ALA A C 1
ATOM 700 O O . ALA A 1 95 ? -8.895 -5.002 -12.164 1.00 95.81 95 ALA A O 1
ATOM 701 N N . ASN A 1 96 ? -7.796 -4.371 -10.307 1.00 95.69 96 ASN A N 1
ATOM 702 C CA . ASN A 1 96 ? -7.613 -5.711 -9.747 1.00 95.69 96 ASN A CA 1
ATOM 703 C C . ASN A 1 96 ? -8.836 -6.199 -8.938 1.00 95.69 96 ASN A C 1
ATOM 705 O O . ASN A 1 96 ? -8.770 -7.231 -8.270 1.00 95.69 96 ASN A O 1
ATOM 709 N N . GLY A 1 97 ? -9.965 -5.481 -9.004 1.00 95.31 97 GLY A N 1
ATOM 710 C CA . GLY A 1 97 ? -11.232 -5.857 -8.374 1.00 95.31 97 GLY A CA 1
ATOM 711 C C . GLY A 1 97 ? -11.388 -5.392 -6.926 1.00 95.31 97 GLY A C 1
ATOM 712 O O . GLY A 1 97 ? -12.310 -5.837 -6.240 1.00 95.31 97 GLY A O 1
ATOM 713 N N . GLU A 1 98 ? -10.508 -4.512 -6.446 1.00 96.19 98 GLU A N 1
ATOM 714 C CA . GLU A 1 98 ? -10.553 -4.014 -5.075 1.00 96.19 98 GLU A CA 1
ATOM 715 C C . GLU A 1 98 ? -11.434 -2.778 -4.917 1.00 96.19 98 GLU A C 1
ATOM 717 O O . GLU A 1 98 ? -11.517 -1.923 -5.792 1.00 96.19 98 GLU A O 1
ATOM 722 N N . LYS A 1 99 ? -12.059 -2.640 -3.747 1.00 96.94 99 LYS A N 1
ATOM 723 C CA . LYS A 1 99 ? -12.636 -1.363 -3.308 1.00 96.94 99 LYS A CA 1
ATOM 724 C C . LYS A 1 99 ? -11.585 -0.607 -2.513 1.00 96.94 99 LYS A C 1
ATOM 726 O O . LYS A 1 99 ? -11.006 -1.189 -1.597 1.00 96.94 99 LYS A O 1
ATOM 731 N N . VAL A 1 100 ? -11.350 0.662 -2.838 1.00 98.00 100 VAL A N 1
ATOM 732 C CA . VAL A 1 100 ? -10.273 1.455 -2.232 1.00 98.00 100 VAL A CA 1
ATOM 733 C C . VAL A 1 100 ? -10.835 2.688 -1.537 1.00 98.00 100 VAL A C 1
ATOM 735 O O . VAL A 1 100 ? -11.458 3.533 -2.180 1.00 98.00 100 VAL A O 1
ATOM 738 N N . THR A 1 101 ? -10.535 2.833 -0.248 1.00 98.31 101 THR A N 1
ATOM 739 C CA . THR A 1 101 ? -10.639 4.120 0.448 1.00 98.31 101 THR A CA 1
ATOM 740 C C . THR A 1 101 ? -9.272 4.795 0.408 1.00 98.31 101 THR A C 1
ATOM 742 O O . THR A 1 101 ? -8.296 4.245 0.919 1.00 98.31 101 THR A O 1
ATOM 745 N N . TRP A 1 102 ? -9.195 5.979 -0.203 1.00 98.44 102 TRP A N 1
ATOM 746 C CA . TRP A 1 102 ? -7.961 6.757 -0.322 1.00 98.44 102 TRP A CA 1
ATOM 747 C C . TRP A 1 102 ? -7.980 7.973 0.608 1.00 98.44 102 TRP A C 1
ATOM 749 O O . TRP A 1 102 ? -8.891 8.802 0.559 1.00 98.44 102 TRP A O 1
ATOM 759 N N . LEU A 1 103 ? -6.952 8.059 1.447 1.00 98.44 103 LEU A N 1
ATOM 760 C CA . LEU A 1 103 ? -6.643 9.176 2.321 1.00 98.44 103 LEU A CA 1
ATOM 761 C C . LEU A 1 103 ? -5.323 9.826 1.888 1.00 98.44 103 LEU A C 1
ATOM 763 O O . LEU A 1 103 ? -4.356 9.132 1.580 1.00 98.44 103 LEU A O 1
ATOM 767 N N . THR A 1 104 ? -5.260 11.150 1.921 1.00 98.19 104 THR A N 1
ATOM 768 C CA . THR A 1 104 ? -4.042 11.933 1.661 1.00 98.19 104 THR A CA 1
ATOM 769 C C . THR A 1 104 ? -3.214 12.175 2.923 1.00 98.19 104 THR A C 1
ATOM 771 O O . THR A 1 104 ? -2.069 12.597 2.846 1.00 98.19 104 THR A O 1
ATOM 774 N N . GLY A 1 105 ? -3.761 11.871 4.102 1.00 97.81 105 GLY A N 1
ATOM 775 C CA . GLY A 1 105 ? -3.054 11.993 5.374 1.00 97.81 105 GLY A CA 1
ATOM 776 C C . GLY A 1 105 ? -3.856 11.446 6.550 1.00 97.81 105 GLY A C 1
ATOM 777 O O . GLY A 1 105 ? -4.991 10.987 6.389 1.00 97.81 105 GLY A O 1
ATOM 778 N N . VAL A 1 106 ? -3.265 11.496 7.746 1.00 97.62 106 VAL A N 1
ATOM 779 C CA . VAL A 1 106 ? -3.888 11.065 9.006 1.00 97.62 106 VAL A CA 1
ATOM 780 C C . VAL A 1 106 ? -3.642 12.118 10.088 1.00 97.62 106 VAL A C 1
ATOM 782 O O . VAL A 1 106 ? -2.504 12.418 10.448 1.00 97.62 106 VAL A O 1
ATOM 785 N N . ASN A 1 107 ? -4.730 12.652 10.644 1.00 96.00 107 ASN A N 1
ATOM 786 C CA . ASN A 1 107 ? -4.700 13.676 11.689 1.00 96.00 107 ASN A CA 1
ATOM 787 C C . ASN A 1 107 ? -4.522 13.083 13.089 1.00 96.00 107 ASN A C 1
ATOM 789 O O . ASN A 1 107 ? -3.875 13.687 13.941 1.00 96.00 107 ASN A O 1
ATOM 793 N N . ARG A 1 108 ? -5.138 11.925 13.365 1.00 95.75 108 ARG A N 1
ATOM 794 C CA . ARG A 1 108 ? -5.189 11.338 14.715 1.00 95.75 108 ARG A CA 1
ATOM 795 C C . ARG A 1 108 ? -5.072 9.823 14.663 1.00 95.75 108 ARG A C 1
ATOM 797 O O . ARG A 1 108 ? -5.606 9.191 13.757 1.00 95.75 108 ARG A O 1
ATOM 804 N N . ALA A 1 109 ? -4.402 9.259 15.668 1.00 94.88 109 ALA A N 1
ATOM 805 C CA . ALA A 1 109 ? -4.269 7.814 15.858 1.00 94.88 109 ALA A CA 1
ATOM 806 C C . ALA A 1 109 ? -5.396 7.204 16.717 1.00 94.88 109 ALA A C 1
ATOM 808 O O . ALA A 1 109 ? -5.598 5.996 16.679 1.00 94.88 109 ALA A O 1
ATOM 809 N N . SER A 1 110 ? -6.121 8.016 17.500 1.00 93.12 110 SER A N 1
ATOM 810 C CA . SER A 1 110 ? -7.238 7.561 18.339 1.00 93.12 110 SER A CA 1
ATOM 811 C C . SER A 1 110 ? -8.294 8.670 18.540 1.00 93.12 110 SER A C 1
ATOM 813 O O . SER A 1 110 ? -7.992 9.674 19.192 1.00 93.12 110 SER A O 1
ATOM 815 N N . PRO A 1 111 ? -9.519 8.519 17.993 1.00 94.94 111 PRO A N 1
ATOM 816 C CA . PRO A 1 111 ? -9.848 7.551 16.945 1.00 94.94 111 PRO A CA 1
ATOM 817 C C . PRO A 1 111 ? -8.987 7.796 15.696 1.00 94.94 111 PRO A C 1
ATOM 819 O O . PRO A 1 111 ? -8.405 8.871 15.534 1.00 94.94 111 PRO A O 1
ATOM 822 N N . LEU A 1 112 ? -8.884 6.791 14.827 1.00 97.06 112 LEU A N 1
ATOM 823 C CA . LEU A 1 112 ? -8.177 6.946 13.562 1.00 97.06 112 LEU A CA 1
ATOM 824 C C . LEU A 1 112 ? -8.960 7.868 12.632 1.00 97.06 112 LEU A C 1
ATOM 826 O O . LEU A 1 112 ? -10.102 7.586 12.259 1.00 97.06 112 LEU A O 1
ATOM 830 N N . THR A 1 113 ? -8.312 8.968 12.267 1.00 97.62 113 THR A N 1
ATOM 831 C CA . THR A 1 113 ? -8.923 10.041 11.493 1.00 97.62 113 THR A CA 1
ATOM 832 C C . THR A 1 113 ? -8.026 10.419 10.326 1.00 97.62 113 THR A C 1
ATOM 834 O O . THR A 1 113 ? -6.899 10.869 10.526 1.00 97.62 113 THR A O 1
ATOM 837 N N . GLY A 1 114 ? -8.539 10.238 9.115 1.00 97.50 114 GLY A N 1
ATOM 838 C CA . GLY A 1 114 ? -7.883 10.541 7.852 1.00 97.50 114 GLY A CA 1
ATOM 839 C C . GLY A 1 114 ? -8.310 11.866 7.235 1.00 97.50 114 GLY A C 1
ATOM 840 O O . GLY A 1 114 ? -9.312 12.453 7.641 1.00 97.50 114 GLY A O 1
ATOM 841 N N . ILE A 1 115 ? -7.577 12.286 6.209 1.00 97.94 115 ILE A N 1
ATOM 842 C CA . ILE A 1 115 ? -7.941 13.375 5.296 1.00 97.94 115 ILE A CA 1
ATOM 843 C C . ILE A 1 115 ? -8.268 12.741 3.940 1.00 97.94 115 ILE A C 1
ATOM 845 O O . ILE A 1 115 ? -7.455 11.980 3.426 1.00 97.94 115 ILE A O 1
ATOM 849 N N . THR A 1 116 ? -9.445 12.995 3.369 1.00 97.56 116 THR A N 1
ATOM 850 C CA . THR A 1 116 ? -9.811 12.483 2.037 1.00 97.56 116 THR A CA 1
ATOM 851 C C . THR A 1 116 ? -9.106 13.254 0.921 1.00 97.56 116 THR A C 1
ATOM 853 O O . THR A 1 116 ? -8.532 14.319 1.152 1.00 97.56 116 THR A O 1
ATOM 856 N N . ALA A 1 117 ? -9.192 12.758 -0.316 1.00 94.19 117 ALA A N 1
ATOM 857 C CA . ALA A 1 117 ? -8.685 13.469 -1.493 1.00 94.19 117 ALA A CA 1
ATOM 858 C C . ALA A 1 117 ? -9.303 14.875 -1.667 1.00 94.19 117 ALA A C 1
ATOM 860 O O . ALA A 1 117 ? -8.659 15.769 -2.203 1.00 94.19 117 ALA A O 1
ATOM 861 N N . GLU A 1 118 ? -10.521 15.100 -1.163 1.00 95.12 118 GLU A N 1
ATOM 862 C CA . GLU A 1 118 ? -11.200 16.405 -1.159 1.00 95.12 118 GLU A CA 1
ATOM 863 C C . GLU A 1 118 ? -10.819 17.286 0.047 1.00 95.12 118 GLU A C 1
ATOM 865 O O . GLU A 1 118 ? -11.451 18.318 0.279 1.00 95.12 118 GLU A O 1
ATOM 870 N N . GLY A 1 119 ? -9.844 16.869 0.859 1.00 95.75 119 GLY A N 1
ATOM 871 C CA . GLY A 1 119 ? -9.393 17.601 2.044 1.00 95.75 119 GLY A CA 1
ATOM 872 C C . GLY A 1 119 ? -10.337 17.505 3.246 1.00 95.75 119 GLY A C 1
ATOM 873 O O . GLY A 1 119 ? -10.204 18.280 4.192 1.00 95.75 119 GLY A O 1
ATOM 874 N N . LYS A 1 120 ? -11.312 16.585 3.232 1.00 97.25 120 LYS A N 1
ATOM 875 C CA . LYS A 1 120 ? -12.273 16.427 4.333 1.00 97.25 120 LYS A CA 1
ATOM 876 C C . LYS A 1 120 ? -11.748 15.466 5.384 1.00 97.25 120 LYS A C 1
ATOM 878 O O . LYS A 1 120 ? -11.142 14.450 5.067 1.00 97.25 120 LYS A O 1
ATOM 883 N N . GLU A 1 121 ? -12.043 15.756 6.643 1.00 97.25 121 GLU A N 1
ATOM 884 C CA . GLU A 1 121 ? -11.730 14.842 7.733 1.00 97.25 121 GLU A CA 1
ATOM 885 C C . GLU A 1 121 ? -12.696 13.640 7.737 1.00 97.25 121 GLU A C 1
ATOM 887 O O . GLU A 1 121 ? -13.911 13.804 7.600 1.00 97.25 121 GLU A O 1
ATOM 892 N N . MET A 1 122 ? -12.164 12.427 7.907 1.00 97.12 122 MET A N 1
ATOM 893 C CA . MET A 1 122 ? -12.936 11.183 7.953 1.00 97.12 122 MET A CA 1
ATOM 894 C C . MET A 1 122 ? -12.452 10.286 9.091 1.00 97.12 122 MET A C 1
ATOM 896 O O . MET A 1 122 ? -11.305 9.845 9.101 1.00 97.12 122 MET A O 1
ATOM 900 N N . ILE A 1 123 ? -13.344 9.940 10.019 1.00 97.75 123 ILE A N 1
ATOM 901 C CA . ILE A 1 123 ? -13.089 8.865 10.986 1.00 97.75 123 ILE A CA 1
ATOM 902 C C . ILE A 1 123 ? -13.256 7.524 10.268 1.00 97.75 123 ILE A C 1
ATOM 904 O O . ILE A 1 123 ? -14.282 7.290 9.626 1.00 97.75 123 ILE A O 1
ATOM 908 N N . PHE A 1 124 ? -12.283 6.624 10.404 1.00 96.31 124 PHE A N 1
ATOM 909 C CA . PHE A 1 124 ? -12.342 5.298 9.793 1.00 96.31 124 PHE A CA 1
ATOM 910 C C . PHE A 1 124 ? -12.089 4.177 10.803 1.00 96.31 124 PHE A C 1
ATOM 912 O O . PHE A 1 124 ? -11.392 4.341 11.800 1.00 96.31 124 PHE A O 1
ATOM 919 N N . ASP A 1 125 ? -12.676 3.010 10.530 1.00 96.88 125 ASP A N 1
ATOM 920 C CA . ASP A 1 125 ? -12.507 1.800 11.337 1.00 96.88 125 ASP A CA 1
ATOM 921 C C . ASP A 1 125 ? -11.559 0.830 10.611 1.00 96.88 125 ASP A C 1
ATOM 923 O O . ASP A 1 125 ? -11.949 0.290 9.569 1.00 96.88 125 ASP A O 1
ATOM 927 N N . PRO A 1 126 ? -10.349 0.561 11.143 1.00 96.56 126 PRO A N 1
ATOM 928 C CA . PRO A 1 126 ? -9.382 -0.364 10.547 1.00 96.56 126 PRO A CA 1
ATOM 929 C C . PRO A 1 126 ? -9.948 -1.748 10.225 1.00 96.56 126 PRO A C 1
ATOM 931 O O . PRO A 1 126 ? -9.502 -2.397 9.282 1.00 96.56 126 PRO A O 1
ATOM 934 N N . ARG A 1 127 ? -10.965 -2.203 10.967 1.00 94.75 127 ARG A N 1
ATOM 935 C CA . ARG A 1 127 ? -11.557 -3.537 10.800 1.00 94.75 127 ARG A CA 1
ATOM 936 C C . ARG A 1 127 ? -12.306 -3.699 9.475 1.00 94.75 127 ARG A C 1
ATOM 938 O O . ARG A 1 127 ? -12.506 -4.842 9.051 1.00 94.75 127 ARG A O 1
ATOM 945 N N . LYS A 1 128 ? -12.694 -2.593 8.821 1.00 96.50 128 LYS A N 1
ATOM 946 C CA . LYS A 1 128 ? -13.321 -2.578 7.484 1.00 96.50 128 LYS A CA 1
ATOM 947 C C . LYS A 1 128 ? -12.346 -2.934 6.365 1.00 96.50 128 LYS A C 1
ATOM 949 O O . LYS A 1 128 ? -12.776 -3.365 5.295 1.00 96.50 128 LYS A O 1
ATOM 954 N N . TYR A 1 129 ? -11.051 -2.790 6.622 1.00 97.25 129 TYR A N 1
ATOM 955 C CA . TYR A 1 129 ? -10.014 -3.010 5.630 1.00 97.25 129 TYR A CA 1
ATOM 956 C C . TYR A 1 129 ? -9.366 -4.379 5.812 1.00 97.25 129 TYR A C 1
ATOM 958 O O . TYR A 1 129 ? -9.330 -4.941 6.913 1.00 97.25 129 TYR A O 1
ATOM 966 N N . LYS A 1 130 ? -8.879 -4.946 4.711 1.00 96.00 130 LYS A N 1
ATOM 967 C CA . LYS A 1 130 ? -8.099 -6.194 4.730 1.00 96.00 130 LYS A CA 1
ATOM 968 C C . LYS A 1 130 ? -6.593 -5.948 4.742 1.00 96.00 130 LYS A C 1
ATOM 970 O O . LYS A 1 130 ? -5.854 -6.752 5.299 1.00 96.00 130 LYS A O 1
ATOM 975 N N . VAL A 1 131 ? -6.157 -4.843 4.142 1.00 97.88 131 VAL A N 1
ATOM 976 C CA . VAL A 1 131 ? -4.768 -4.382 4.113 1.00 97.88 131 VAL A CA 1
ATOM 977 C C . VAL A 1 131 ? -4.753 -2.868 3.908 1.00 97.88 131 VAL A C 1
ATOM 979 O O . VAL A 1 131 ? -5.709 -2.308 3.360 1.00 97.88 131 VAL A O 1
ATOM 982 N N . ALA A 1 132 ? -3.676 -2.219 4.333 1.00 98.56 132 ALA A N 1
ATOM 983 C CA . ALA A 1 132 ? -3.394 -0.824 4.025 1.00 98.56 132 ALA A CA 1
ATOM 984 C C . ALA A 1 132 ? -2.119 -0.675 3.186 1.00 98.56 132 ALA A C 1
ATOM 986 O O . ALA A 1 132 ? -1.145 -1.381 3.423 1.00 98.56 132 ALA A O 1
ATOM 987 N N . PHE A 1 133 ? -2.095 0.276 2.262 1.00 98.75 133 PHE A N 1
ATOM 988 C CA . PHE A 1 133 ? -0.880 0.819 1.662 1.00 98.75 133 PHE A CA 1
ATOM 989 C C . PHE A 1 133 ? -0.589 2.155 2.332 1.00 98.75 133 PHE A C 1
ATOM 991 O O . PHE A 1 133 ? -1.501 2.972 2.464 1.00 98.75 133 PHE A O 1
ATOM 998 N N . VAL A 1 134 ? 0.642 2.359 2.795 1.00 98.75 134 VAL A N 1
ATOM 999 C CA . VAL A 1 134 ? 1.010 3.561 3.553 1.00 98.75 134 VAL A CA 1
ATOM 1000 C C . VAL A 1 134 ? 2.289 4.151 2.991 1.00 98.75 134 VAL A C 1
ATOM 1002 O O . VAL A 1 134 ? 3.326 3.485 2.981 1.00 98.75 134 VAL A O 1
ATOM 1005 N N . ASP A 1 135 ? 2.210 5.395 2.536 1.00 98.62 135 ASP A N 1
ATOM 1006 C CA . ASP A 1 135 ? 3.380 6.185 2.193 1.00 98.62 135 ASP A CA 1
ATOM 1007 C C . ASP A 1 135 ? 4.189 6.574 3.440 1.00 98.62 135 ASP A C 1
ATOM 1009 O O . ASP A 1 135 ? 3.637 6.872 4.500 1.00 98.62 135 ASP A O 1
ATOM 1013 N N . GLY A 1 136 ? 5.513 6.552 3.305 1.00 97.94 136 GLY A N 1
ATOM 1014 C CA . GLY A 1 136 ? 6.464 6.955 4.329 1.00 97.94 136 GLY A CA 1
ATOM 1015 C C . GLY A 1 136 ? 6.534 8.461 4.558 1.00 97.94 136 GLY A C 1
ATOM 1016 O O . GLY A 1 136 ? 6.707 8.860 5.709 1.00 97.94 136 GLY A O 1
ATOM 1017 N N . ASP A 1 137 ? 6.400 9.266 3.502 1.00 97.69 137 ASP A N 1
ATOM 1018 C CA . ASP A 1 137 ? 6.544 10.730 3.553 1.00 97.69 137 ASP A CA 1
ATOM 1019 C C . ASP A 1 137 ? 5.205 11.414 3.256 1.00 97.69 137 ASP A C 1
ATOM 1021 O O . ASP A 1 137 ? 4.885 11.703 2.111 1.00 97.69 137 ASP A O 1
ATOM 1025 N N . LEU A 1 138 ? 4.405 11.655 4.298 1.00 97.25 138 LEU A N 1
ATOM 1026 C CA . LEU A 1 138 ? 3.062 12.224 4.161 1.00 97.25 138 LEU A CA 1
ATOM 1027 C C . LEU A 1 138 ? 3.105 13.737 4.401 1.00 97.25 138 LEU A C 1
ATOM 1029 O O . LEU A 1 138 ? 3.005 14.204 5.546 1.00 97.25 138 LEU A O 1
ATOM 1033 N N . LYS A 1 139 ? 3.235 14.531 3.337 1.00 95.25 139 LYS A N 1
ATOM 1034 C CA . LYS A 1 139 ? 3.279 15.995 3.429 1.00 95.25 139 LYS A CA 1
ATOM 1035 C C . LYS A 1 139 ? 1.899 16.552 3.755 1.00 95.25 139 LYS A C 1
ATOM 1037 O O . LYS A 1 139 ? 0.873 16.106 3.256 1.00 95.25 139 LYS A O 1
ATOM 1042 N N . GLY A 1 140 ? 1.869 17.541 4.647 1.00 89.81 140 GLY A N 1
ATOM 1043 C CA . GLY A 1 140 ? 0.618 18.125 5.143 1.00 89.81 140 GLY A CA 1
ATOM 1044 C C . GLY A 1 140 ? -0.163 17.238 6.124 1.00 89.81 140 GLY A C 1
ATOM 1045 O O . GLY A 1 140 ? -1.159 17.693 6.680 1.00 89.81 140 GLY A O 1
ATOM 1046 N N . SER A 1 141 ? 0.297 16.012 6.393 1.00 90.81 141 SER A N 1
ATOM 1047 C CA . SER A 1 141 ? -0.260 15.139 7.428 1.00 90.81 141 SER A CA 1
ATOM 1048 C C . SER A 1 141 ? 0.361 15.442 8.793 1.00 90.81 141 SER A C 1
ATOM 1050 O O . SER A 1 141 ? 1.565 15.682 8.902 1.00 90.81 141 SER A O 1
ATOM 1052 N N . TYR A 1 142 ? -0.443 15.379 9.859 1.00 91.50 142 TYR A N 1
ATOM 1053 C CA . TYR A 1 142 ? 0.072 15.461 11.230 1.00 91.50 142 TYR A CA 1
ATOM 1054 C C . TYR A 1 142 ? 0.930 14.234 11.576 1.00 91.50 142 TYR A C 1
ATOM 1056 O O . TYR A 1 142 ? 1.985 14.351 12.200 1.00 91.50 142 TYR A O 1
ATOM 1064 N N . LEU A 1 143 ? 0.491 13.047 11.146 1.00 94.94 143 LEU A N 1
ATOM 1065 C CA . LEU A 1 143 ? 1.222 11.797 11.325 1.00 94.94 143 LEU A CA 1
ATOM 1066 C C . LEU A 1 143 ? 1.999 11.423 10.060 1.00 94.94 143 LEU A C 1
ATOM 1068 O O . LEU A 1 143 ? 1.421 11.312 8.981 1.00 94.94 143 LEU A O 1
ATOM 1072 N N . GLN A 1 144 ? 3.295 11.154 10.225 1.00 98.06 144 GLN A N 1
ATOM 1073 C CA . GLN A 1 144 ? 4.134 10.526 9.193 1.00 98.06 144 GLN A CA 1
ATOM 1074 C C . GLN A 1 144 ? 3.877 9.016 9.070 1.00 98.06 144 GLN A C 1
ATOM 1076 O O . GLN A 1 144 ? 3.324 8.406 9.995 1.00 98.06 144 GLN A O 1
ATOM 1081 N N . GLY A 1 145 ? 4.310 8.407 7.960 1.00 98.25 145 GLY A N 1
ATOM 1082 C CA . GLY A 1 145 ? 3.988 7.023 7.595 1.00 98.25 145 GLY A CA 1
ATOM 1083 C C . GLY A 1 145 ? 4.254 5.992 8.695 1.00 98.25 145 GLY A C 1
ATOM 1084 O O . GLY A 1 145 ? 3.401 5.153 8.985 1.00 98.25 145 GLY A O 1
ATOM 1085 N N . GLN A 1 146 ? 5.379 6.101 9.407 1.00 98.50 146 GLN A N 1
ATOM 1086 C CA . GLN A 1 146 ? 5.722 5.205 10.518 1.00 98.50 146 GLN A CA 1
ATOM 1087 C C . GLN A 1 146 ? 4.720 5.258 11.680 1.00 98.50 146 GLN A C 1
ATOM 1089 O O . GLN A 1 146 ? 4.431 4.231 12.296 1.00 98.50 146 GLN A O 1
ATOM 1094 N N . HIS A 1 147 ? 4.147 6.431 11.963 1.00 98.38 147 HIS A N 1
ATOM 1095 C CA . HIS A 1 147 ? 3.147 6.587 13.019 1.00 98.38 147 HIS A CA 1
ATOM 1096 C C . HIS A 1 147 ? 1.810 5.979 12.594 1.00 98.38 147 HIS A C 1
ATOM 1098 O O . HIS A 1 147 ? 1.154 5.315 13.398 1.00 98.38 147 HIS A O 1
ATOM 1104 N N . VAL A 1 148 ? 1.436 6.162 11.322 1.00 98.44 148 VAL A N 1
ATOM 1105 C CA . VAL A 1 148 ? 0.239 5.546 10.734 1.00 98.44 148 VAL A CA 1
ATOM 1106 C C . VAL A 1 148 ? 0.362 4.025 10.785 1.00 98.44 148 VAL A C 1
ATOM 1108 O O . VAL A 1 148 ? -0.527 3.358 11.309 1.00 98.44 148 VAL A O 1
ATOM 1111 N N . VAL A 1 149 ? 1.490 3.471 10.335 1.00 98.62 149 VAL A N 1
ATOM 1112 C CA . VAL A 1 149 ? 1.778 2.031 10.392 1.00 98.62 149 VAL A CA 1
ATOM 1113 C C . VAL A 1 149 ? 1.657 1.480 11.815 1.00 98.62 149 VAL A C 1
ATOM 1115 O O . VAL A 1 149 ? 0.986 0.466 12.014 1.00 98.62 149 VAL A O 1
ATOM 1118 N N . ASN A 1 150 ? 2.245 2.152 12.810 1.00 98.50 150 ASN A N 1
ATOM 1119 C CA . ASN A 1 150 ? 2.148 1.730 14.208 1.00 98.50 150 ASN A CA 1
ATOM 1120 C C . ASN A 1 150 ? 0.684 1.712 14.695 1.00 98.50 150 ASN A C 1
ATOM 1122 O O . ASN A 1 150 ? 0.234 0.722 15.275 1.00 98.50 150 ASN A O 1
ATOM 1126 N N . ALA A 1 151 ? -0.094 2.760 14.403 1.00 98.06 151 ALA A N 1
ATOM 1127 C CA . ALA A 1 151 ? -1.503 2.830 14.793 1.00 98.06 151 ALA A CA 1
ATOM 1128 C C . ALA A 1 151 ? -2.366 1.743 14.114 1.00 98.06 151 ALA A C 1
ATOM 1130 O O . ALA A 1 151 ? -3.239 1.139 14.749 1.00 98.06 151 ALA A O 1
ATOM 1131 N N . LEU A 1 152 ? -2.093 1.432 12.841 1.00 98.12 152 LEU A N 1
ATOM 1132 C CA . LEU A 1 152 ? -2.757 0.342 12.120 1.00 98.12 152 LEU A CA 1
ATOM 1133 C C . LEU A 1 152 ? -2.411 -1.029 12.714 1.00 98.12 152 LEU A C 1
ATOM 1135 O O . LEU A 1 152 ? -3.317 -1.834 12.942 1.00 98.12 152 LEU A O 1
ATOM 1139 N N . LYS A 1 153 ? -1.137 -1.266 13.054 1.00 98.00 153 LYS A N 1
ATOM 1140 C CA . LYS A 1 153 ? -0.692 -2.490 13.737 1.00 98.00 153 LYS A CA 1
ATOM 1141 C C . LYS A 1 153 ? -1.389 -2.673 15.084 1.00 98.00 153 LYS A C 1
ATOM 1143 O O . LYS A 1 153 ? -1.869 -3.768 15.365 1.00 98.00 153 LYS A O 1
ATOM 1148 N N . GLN A 1 154 ? -1.480 -1.621 15.899 1.00 97.44 154 GLN A N 1
ATOM 1149 C CA . GLN A 1 154 ? -2.195 -1.661 17.184 1.00 97.44 154 GLN A CA 1
ATOM 1150 C C . GLN A 1 154 ? -3.681 -2.009 17.012 1.00 97.44 154 GLN A C 1
ATOM 1152 O O . GLN A 1 154 ? -4.279 -2.629 17.887 1.00 97.44 154 GLN A O 1
ATOM 1157 N N . SER A 1 155 ? -4.254 -1.669 15.857 1.00 96.06 155 SER A N 1
ATOM 1158 C CA . SER A 1 155 ? -5.632 -2.000 15.481 1.00 96.06 155 SER A CA 1
ATOM 1159 C C . SER A 1 155 ? -5.777 -3.365 14.787 1.00 96.06 155 SER A C 1
ATOM 1161 O O . SER A 1 155 ? -6.880 -3.733 14.382 1.00 96.06 155 SER A O 1
ATOM 1163 N N . GLY A 1 156 ? -4.681 -4.114 14.618 1.00 96.12 156 GLY A N 1
ATOM 1164 C CA . GLY A 1 156 ? -4.656 -5.417 13.952 1.00 96.12 156 GLY A CA 1
ATOM 1165 C C . GLY A 1 156 ? -4.795 -5.370 12.424 1.00 96.12 156 GLY A C 1
ATOM 1166 O O . GLY A 1 156 ? -5.089 -6.402 11.821 1.00 96.12 156 GLY A O 1
ATOM 1167 N N . LEU A 1 157 ? -4.610 -4.207 11.785 1.00 97.31 157 LEU A N 1
ATOM 1168 C CA . LEU A 1 157 ? -4.608 -4.085 10.325 1.00 97.31 157 LEU A CA 1
ATOM 1169 C C . LEU A 1 157 ? -3.180 -4.207 9.782 1.00 97.31 157 LEU A C 1
ATOM 1171 O O . LEU A 1 157 ? -2.297 -3.429 10.137 1.00 97.31 157 LEU A O 1
ATOM 1175 N N . HIS A 1 158 ? -2.972 -5.161 8.878 1.00 98.06 158 HIS A N 1
ATOM 1176 C CA . HIS A 1 158 ? -1.710 -5.322 8.162 1.00 98.06 158 HIS A CA 1
ATOM 1177 C C . HIS A 1 158 ? -1.494 -4.197 7.150 1.00 98.06 158 HIS A C 1
ATOM 1179 O O . HIS A 1 158 ? -2.435 -3.765 6.479 1.00 98.06 158 HIS A O 1
ATOM 1185 N N . SER A 1 159 ? -0.246 -3.759 6.997 1.00 98.62 159 SER A N 1
ATOM 1186 C CA . SER A 1 159 ? 0.123 -2.694 6.066 1.00 98.62 159 SER A CA 1
ATOM 1187 C C . SER A 1 159 ? 1.311 -3.061 5.174 1.00 98.62 159 SER A C 1
ATOM 1189 O O . SER A 1 159 ? 2.217 -3.796 5.572 1.00 98.62 159 SER A O 1
ATOM 1191 N N . ILE A 1 160 ? 1.285 -2.532 3.955 1.00 98.75 160 ILE A N 1
ATOM 1192 C CA . ILE A 1 160 ? 2.352 -2.533 2.959 1.00 98.75 160 ILE A CA 1
ATOM 1193 C C . ILE A 1 160 ? 2.901 -1.108 2.931 1.00 98.75 160 ILE A C 1
ATOM 1195 O O . ILE A 1 160 ? 2.227 -0.178 2.487 1.00 98.75 160 ILE A O 1
ATOM 1199 N N . ALA A 1 161 ? 4.108 -0.934 3.451 1.00 98.75 161 ALA A N 1
ATOM 1200 C CA . ALA A 1 161 ? 4.768 0.359 3.505 1.00 98.75 161 ALA A CA 1
ATOM 1201 C C . ALA A 1 161 ? 5.450 0.686 2.170 1.00 98.75 161 ALA A C 1
ATOM 1203 O O . ALA A 1 161 ? 6.059 -0.183 1.539 1.00 98.75 161 ALA A O 1
ATOM 1204 N N . THR A 1 162 ? 5.346 1.937 1.731 1.00 98.44 162 THR A N 1
ATOM 1205 C CA . THR A 1 162 ? 5.920 2.381 0.459 1.00 98.44 162 THR A CA 1
ATOM 1206 C C . THR A 1 162 ? 6.610 3.725 0.620 1.00 98.44 162 THR A C 1
ATOM 1208 O O . THR A 1 162 ? 6.068 4.627 1.234 1.00 98.44 162 THR A O 1
ATOM 1211 N N . SER A 1 163 ? 7.812 3.883 0.084 1.00 98.38 163 SER A N 1
ATOM 1212 C CA . SER A 1 163 ? 8.519 5.167 0.061 1.00 98.38 163 SER A CA 1
ATOM 1213 C C . SER A 1 163 ? 9.590 5.131 -1.016 1.00 98.38 163 SER A C 1
ATOM 1215 O O . SER A 1 163 ? 10.162 4.074 -1.279 1.00 98.38 163 SER A O 1
ATOM 1217 N N . SER A 1 164 ? 9.898 6.262 -1.644 1.00 96.44 164 SER A N 1
ATOM 1218 C CA . SER A 1 164 ? 11.095 6.382 -2.484 1.00 96.44 164 SER A CA 1
ATOM 1219 C C . SER A 1 164 ? 12.395 6.271 -1.678 1.00 96.44 164 SER A C 1
ATOM 1221 O O . SER A 1 164 ? 13.428 5.940 -2.255 1.00 96.44 164 SER A O 1
ATOM 1223 N N . GLU A 1 165 ? 12.354 6.502 -0.363 1.00 97.56 165 GLU A N 1
ATOM 1224 C CA . GLU A 1 165 ? 13.521 6.457 0.514 1.00 97.56 165 GLU A CA 1
ATOM 1225 C C . GLU A 1 165 ? 13.662 5.086 1.202 1.00 97.56 165 GLU A C 1
ATOM 1227 O O . GLU A 1 165 ? 12.786 4.670 1.971 1.00 97.56 165 GLU A O 1
ATOM 1232 N N . PRO A 1 166 ? 14.777 4.358 0.992 1.00 96.75 166 PRO A N 1
ATOM 1233 C CA . PRO A 1 166 ? 14.992 3.059 1.632 1.00 96.75 166 PRO A CA 1
ATOM 1234 C C . PRO A 1 166 ? 14.981 3.110 3.168 1.00 96.75 166 PRO A C 1
ATOM 1236 O O . PRO A 1 166 ? 14.486 2.183 3.811 1.00 96.75 166 PRO A O 1
ATOM 1239 N N . SER A 1 167 ? 15.490 4.194 3.760 1.00 98.12 167 SER A N 1
ATOM 1240 C CA . SER A 1 167 ? 15.493 4.427 5.211 1.00 98.12 167 SER A CA 1
ATOM 1241 C C . SER A 1 167 ? 14.078 4.495 5.788 1.00 98.12 167 SER A C 1
ATOM 1243 O O . SER A 1 167 ? 13.825 3.881 6.824 1.00 98.12 167 SER A O 1
ATOM 1245 N N . LEU A 1 168 ? 13.143 5.168 5.108 1.00 98.12 168 LEU A N 1
ATOM 1246 C CA . LEU A 1 168 ? 11.742 5.253 5.531 1.00 98.12 168 LEU A CA 1
ATOM 1247 C C . LEU A 1 168 ? 11.024 3.906 5.405 1.00 98.12 168 LEU A C 1
ATOM 1249 O O . LEU A 1 168 ? 10.289 3.519 6.313 1.00 98.12 168 LEU A O 1
ATOM 1253 N N . ASN A 1 169 ? 11.288 3.141 4.340 1.00 98.50 169 ASN A N 1
ATOM 1254 C CA . ASN A 1 169 ? 10.763 1.776 4.210 1.00 98.50 169 ASN A CA 1
ATOM 1255 C C . ASN A 1 169 ? 11.211 0.885 5.375 1.00 98.50 169 ASN A C 1
ATOM 1257 O O . ASN A 1 169 ? 10.392 0.191 5.981 1.00 98.50 169 ASN A O 1
ATOM 1261 N N . LYS A 1 170 ? 12.501 0.941 5.730 1.00 98.44 170 LYS A N 1
ATOM 1262 C CA . LYS A 1 170 ? 13.024 0.217 6.891 1.00 98.44 170 LYS A CA 1
ATOM 1263 C C . LYS A 1 170 ? 12.384 0.698 8.197 1.00 98.44 170 LYS A C 1
ATOM 1265 O O . LYS A 1 170 ? 11.957 -0.131 8.995 1.00 98.44 170 LYS A O 1
ATOM 1270 N N . LEU A 1 171 ? 12.285 2.010 8.403 1.00 98.56 171 LEU A N 1
ATOM 1271 C CA . LEU A 1 171 ? 11.669 2.579 9.601 1.00 98.56 171 LEU A CA 1
ATOM 1272 C C . LEU A 1 171 ? 10.215 2.113 9.766 1.00 98.56 171 LEU A C 1
ATOM 1274 O O . LEU A 1 171 ? 9.795 1.778 10.871 1.00 98.56 171 LEU A O 1
ATOM 1278 N N . MET A 1 172 ? 9.444 2.053 8.680 1.00 98.75 172 MET A N 1
ATOM 1279 C CA . MET A 1 172 ? 8.067 1.564 8.716 1.00 98.75 172 MET A CA 1
ATOM 1280 C C . MET A 1 172 ? 7.975 0.064 9.027 1.00 98.75 172 MET A C 1
ATOM 1282 O O . MET A 1 172 ? 7.094 -0.330 9.792 1.00 98.75 172 MET A O 1
ATOM 1286 N N . LEU A 1 173 ? 8.888 -0.771 8.514 1.00 98.50 173 LEU A N 1
ATOM 1287 C CA . LEU A 1 173 ? 8.988 -2.181 8.930 1.00 98.50 173 LEU A CA 1
ATOM 1288 C C . LEU A 1 173 ? 9.241 -2.298 10.435 1.00 98.50 173 LEU A C 1
ATOM 1290 O O . LEU A 1 173 ? 8.514 -3.014 11.123 1.00 98.50 173 LEU A O 1
ATOM 1294 N N . ASP A 1 174 ? 10.207 -1.536 10.955 1.00 98.50 174 ASP A N 1
ATOM 1295 C CA . ASP A 1 174 ? 10.542 -1.525 12.384 1.00 98.50 174 ASP A CA 1
ATOM 1296 C C . ASP A 1 174 ? 9.340 -1.071 13.248 1.00 98.50 174 ASP A C 1
ATOM 1298 O O . ASP A 1 174 ? 9.181 -1.510 14.388 1.00 98.50 174 ASP A O 1
ATOM 1302 N N . ASN A 1 175 ? 8.441 -0.252 12.687 1.00 98.69 175 ASN A N 1
ATOM 1303 C CA . ASN A 1 175 ? 7.206 0.211 13.333 1.00 98.69 175 ASN A CA 1
ATOM 1304 C C . ASN A 1 175 ? 5.989 -0.701 13.113 1.00 98.69 175 ASN A C 1
ATOM 1306 O O . ASN A 1 175 ? 4.925 -0.448 13.681 1.00 98.69 175 ASN A O 1
ATOM 1310 N N . GLY A 1 176 ? 6.132 -1.792 12.358 1.00 98.38 176 GLY A N 1
ATOM 1311 C CA . GLY A 1 176 ? 5.096 -2.814 12.250 1.00 98.38 176 GLY A CA 1
ATOM 1312 C C . GLY A 1 176 ? 4.464 -3.016 10.883 1.00 98.38 176 GLY A C 1
ATOM 1313 O O . GLY A 1 176 ? 3.457 -3.724 10.816 1.00 98.38 176 GLY A O 1
ATOM 1314 N N . ALA A 1 177 ? 5.012 -2.437 9.815 1.00 98.69 177 ALA A N 1
ATOM 1315 C CA . ALA A 1 177 ? 4.571 -2.785 8.471 1.00 98.69 177 ALA A CA 1
ATOM 1316 C C . ALA A 1 177 ? 4.820 -4.278 8.222 1.00 98.69 177 ALA A C 1
ATOM 1318 O O . ALA A 1 177 ? 5.810 -4.846 8.678 1.00 98.69 177 ALA A O 1
ATOM 1319 N N . THR A 1 178 ? 3.902 -4.927 7.508 1.00 98.56 178 THR A N 1
ATOM 1320 C CA . THR A 1 178 ? 4.007 -6.362 7.205 1.00 98.56 178 THR A CA 1
ATOM 1321 C C . THR A 1 178 ? 5.095 -6.622 6.170 1.00 98.56 178 THR A C 1
ATOM 1323 O O . THR A 1 178 ? 5.864 -7.569 6.314 1.00 98.56 178 THR A O 1
ATOM 1326 N N . ILE A 1 179 ? 5.166 -5.763 5.153 1.00 98.62 179 ILE A N 1
ATOM 1327 C CA . ILE A 1 179 ? 6.222 -5.710 4.137 1.00 98.62 179 ILE A CA 1
ATOM 1328 C C . ILE A 1 179 ? 6.440 -4.246 3.725 1.00 98.62 179 ILE A C 1
ATOM 1330 O O . ILE A 1 179 ? 5.560 -3.409 3.944 1.00 98.62 179 ILE A O 1
ATOM 1334 N N . ALA A 1 180 ? 7.582 -3.931 3.115 1.00 98.75 180 ALA A N 1
ATOM 1335 C CA . ALA A 1 180 ? 7.878 -2.598 2.595 1.00 98.75 180 ALA A CA 1
ATOM 1336 C C . ALA A 1 180 ? 8.724 -2.638 1.320 1.00 98.75 180 ALA A C 1
ATOM 1338 O O . ALA A 1 180 ? 9.594 -3.496 1.181 1.00 98.75 180 ALA A O 1
ATOM 1339 N N . ALA A 1 181 ? 8.508 -1.705 0.397 1.00 98.56 181 ALA A N 1
ATOM 1340 C CA . ALA A 1 181 ? 9.318 -1.591 -0.817 1.00 98.56 181 ALA A CA 1
ATOM 1341 C C . ALA A 1 181 ? 9.207 -0.193 -1.450 1.00 98.56 181 ALA A C 1
ATOM 1343 O O . ALA A 1 181 ? 8.305 0.572 -1.102 1.00 98.56 181 ALA A O 1
ATOM 1344 N N . PRO A 1 182 ? 10.080 0.155 -2.416 1.00 98.31 182 PRO A N 1
ATOM 1345 C CA . PRO A 1 182 ? 9.948 1.403 -3.153 1.00 98.31 182 PRO A CA 1
ATOM 1346 C C . PRO A 1 182 ? 8.574 1.574 -3.807 1.00 98.31 182 PRO A C 1
ATOM 1348 O O . PRO A 1 182 ? 8.045 0.611 -4.365 1.00 98.31 182 PRO A O 1
ATOM 1351 N N . LYS A 1 183 ? 8.021 2.799 -3.810 1.00 97.75 183 LYS A N 1
ATOM 1352 C CA . LYS A 1 183 ? 6.708 3.106 -4.427 1.00 97.75 183 LYS A CA 1
ATOM 1353 C C . LYS A 1 183 ? 6.587 2.534 -5.842 1.00 97.75 183 LYS A C 1
ATOM 1355 O O . LYS A 1 183 ? 5.632 1.829 -6.153 1.00 97.75 183 LYS A O 1
ATOM 1360 N N . ALA A 1 184 ? 7.611 2.767 -6.667 1.00 97.12 184 ALA A N 1
ATOM 1361 C CA . ALA A 1 184 ? 7.671 2.254 -8.031 1.00 97.12 184 ALA A CA 1
ATOM 1362 C C . ALA A 1 184 ? 7.603 0.719 -8.086 1.00 97.12 184 ALA A C 1
ATOM 1364 O O . ALA A 1 184 ? 6.892 0.175 -8.930 1.00 97.12 184 ALA A O 1
ATOM 1365 N N . THR A 1 185 ? 8.294 0.018 -7.182 1.00 97.94 185 THR A N 1
ATOM 1366 C CA . THR A 1 185 ? 8.239 -1.447 -7.082 1.00 97.94 185 THR A CA 1
ATOM 1367 C C . THR A 1 185 ? 6.831 -1.919 -6.748 1.00 97.94 185 THR A C 1
ATOM 1369 O O . THR A 1 185 ? 6.319 -2.814 -7.414 1.00 97.94 185 THR A O 1
ATOM 1372 N N . VAL A 1 186 ? 6.194 -1.330 -5.733 1.00 98.38 186 VAL A N 1
ATOM 1373 C CA . VAL A 1 186 ? 4.863 -1.764 -5.285 1.00 98.38 186 VAL A CA 1
ATOM 1374 C C . VAL A 1 186 ? 3.810 -1.491 -6.357 1.00 98.38 186 VAL A C 1
ATOM 1376 O O . VAL A 1 186 ? 3.024 -2.385 -6.663 1.00 98.38 186 VAL A O 1
ATOM 1379 N N . LEU A 1 187 ? 3.838 -0.316 -6.994 1.00 98.38 187 LEU A N 1
ATOM 1380 C CA . LEU A 1 187 ? 2.931 0.005 -8.097 1.00 98.38 187 LEU A CA 1
ATOM 1381 C C . LEU A 1 187 ? 3.089 -0.987 -9.259 1.00 98.38 187 LEU A C 1
ATOM 1383 O O . LEU A 1 187 ? 2.103 -1.530 -9.749 1.00 98.38 187 LEU A O 1
ATOM 1387 N N . ASN A 1 188 ? 4.326 -1.297 -9.659 1.00 97.88 188 ASN A N 1
ATOM 1388 C CA . ASN A 1 188 ? 4.576 -2.285 -10.711 1.00 97.88 188 ASN A CA 1
ATOM 1389 C C . ASN A 1 188 ? 4.157 -3.700 -10.302 1.00 97.88 188 ASN A C 1
ATOM 1391 O O . ASN A 1 188 ? 3.630 -4.449 -11.120 1.00 97.88 188 ASN A O 1
ATOM 1395 N N . ALA A 1 189 ? 4.342 -4.073 -9.037 1.00 97.94 189 ALA A N 1
ATOM 1396 C CA . ALA A 1 189 ? 3.859 -5.349 -8.533 1.00 97.94 189 ALA A CA 1
ATOM 1397 C C . ALA A 1 189 ? 2.326 -5.446 -8.608 1.00 97.94 189 ALA A C 1
ATOM 1399 O O . ALA A 1 189 ? 1.811 -6.524 -8.892 1.00 97.94 189 ALA A O 1
ATOM 1400 N N . LEU A 1 190 ? 1.601 -4.342 -8.396 1.00 97.88 190 LEU A N 1
ATOM 1401 C CA . LEU A 1 190 ? 0.146 -4.289 -8.559 1.00 97.88 190 LEU A CA 1
ATOM 1402 C C . LEU A 1 190 ? -0.279 -4.381 -10.028 1.00 97.88 190 LEU A C 1
ATOM 1404 O O . LEU A 1 190 ? -1.167 -5.173 -10.337 1.00 97.88 190 LEU A O 1
ATOM 1408 N N . ILE A 1 191 ? 0.378 -3.637 -10.926 1.00 96.75 191 ILE A N 1
ATOM 1409 C CA . ILE A 1 191 ? 0.113 -3.673 -12.378 1.00 96.75 191 ILE A CA 1
ATOM 1410 C C . ILE A 1 191 ? 0.278 -5.099 -12.923 1.00 96.75 191 ILE A C 1
ATOM 1412 O O . ILE A 1 191 ? -0.524 -5.568 -13.727 1.00 96.75 191 ILE A O 1
ATOM 1416 N N . GLU A 1 192 ? 1.301 -5.813 -12.454 1.00 96.00 192 GLU A N 1
ATOM 1417 C CA . GLU A 1 192 ? 1.609 -7.179 -12.883 1.00 96.00 192 GLU A CA 1
ATOM 1418 C C . GLU A 1 192 ? 0.879 -8.259 -12.059 1.00 96.00 192 GLU A C 1
ATOM 1420 O O . GLU A 1 192 ? 1.210 -9.439 -12.183 1.00 96.00 192 GLU A O 1
ATOM 1425 N N . ASN A 1 193 ? -0.075 -7.886 -11.194 1.00 95.69 193 ASN A N 1
ATOM 1426 C CA . ASN A 1 193 ? -0.811 -8.807 -10.316 1.00 95.69 193 ASN A CA 1
ATOM 1427 C C . ASN A 1 193 ? 0.091 -9.730 -9.464 1.00 95.69 193 ASN A C 1
ATOM 1429 O O . ASN A 1 193 ? -0.240 -10.882 -9.188 1.00 95.69 193 ASN A O 1
ATOM 1433 N N . ARG A 1 194 ? 1.257 -9.232 -9.035 1.00 95.44 194 ARG A N 1
ATOM 1434 C CA . ARG A 1 194 ? 2.249 -9.974 -8.233 1.00 95.44 194 ARG A CA 1
ATOM 1435 C C . ARG A 1 194 ? 2.048 -9.854 -6.724 1.00 95.44 194 ARG A C 1
ATOM 1437 O O . ARG A 1 194 ? 2.725 -10.553 -5.972 1.00 95.44 194 ARG A O 1
ATOM 1444 N N . ILE A 1 195 ? 1.168 -8.964 -6.269 1.00 95.38 195 ILE A N 1
ATOM 1445 C CA . ILE A 1 195 ? 0.805 -8.853 -4.853 1.00 95.38 195 ILE A CA 1
ATOM 1446 C C . ILE A 1 195 ? -0.470 -9.656 -4.608 1.00 95.38 195 ILE A C 1
ATOM 1448 O O . ILE A 1 195 ? -1.561 -9.213 -4.948 1.00 95.38 195 ILE A O 1
ATOM 1452 N N . ASP A 1 196 ? -0.328 -10.811 -3.960 1.00 94.38 196 ASP A N 1
ATOM 1453 C CA . ASP A 1 196 ? -1.451 -11.540 -3.372 1.00 94.38 196 ASP A CA 1
ATOM 1454 C C . ASP A 1 196 ? -1.555 -11.198 -1.882 1.00 94.38 196 ASP A C 1
ATOM 1456 O O . ASP A 1 196 ? -0.700 -11.580 -1.078 1.00 94.38 196 ASP A O 1
ATOM 1460 N N . PHE A 1 197 ? -2.627 -10.508 -1.487 1.00 94.88 197 PHE A N 1
ATOM 1461 C CA . PHE A 1 197 ? -2.858 -10.150 -0.088 1.00 94.88 197 PHE A CA 1
ATOM 1462 C C . PHE A 1 197 ? -2.937 -11.365 0.837 1.00 94.88 197 PHE A C 1
ATOM 1464 O O . PHE A 1 197 ? -2.490 -11.279 1.977 1.00 94.88 197 PHE A O 1
ATOM 1471 N N . ARG A 1 198 ? -3.426 -12.521 0.369 1.00 93.19 198 ARG A N 1
ATOM 1472 C CA . ARG A 1 198 ? -3.416 -13.747 1.182 1.00 93.19 198 ARG A CA 1
ATOM 1473 C C . ARG A 1 198 ? -1.992 -14.186 1.476 1.00 93.19 198 ARG A C 1
ATOM 1475 O O . ARG A 1 198 ? -1.696 -14.563 2.605 1.00 93.19 198 ARG A O 1
ATOM 1482 N N . GLN A 1 199 ? -1.106 -14.089 0.488 1.00 93.81 199 GLN A N 1
ATOM 1483 C CA . GLN A 1 199 ? 0.305 -14.401 0.665 1.00 93.81 199 GLN A CA 1
ATOM 1484 C C . GLN A 1 199 ? 1.007 -13.385 1.571 1.00 93.81 199 GLN A C 1
ATOM 1486 O O . GLN A 1 199 ? 1.806 -13.801 2.405 1.00 93.81 199 GLN A O 1
ATOM 1491 N N . VAL A 1 200 ? 0.695 -12.088 1.459 1.00 95.44 200 VAL A N 1
ATOM 1492 C CA . VAL A 1 200 ? 1.231 -11.057 2.369 1.00 95.44 200 VAL A CA 1
ATOM 1493 C C . VAL A 1 200 ? 0.879 -11.378 3.821 1.00 95.44 200 VAL A C 1
ATOM 1495 O O . VAL A 1 200 ? 1.739 -11.274 4.687 1.00 95.44 200 VAL A O 1
ATOM 1498 N N . LEU A 1 201 ? -0.356 -11.813 4.082 1.00 93.56 201 LEU A N 1
ATOM 1499 C CA . LEU A 1 201 ? -0.826 -12.158 5.425 1.00 93.56 201 LEU A CA 1
ATOM 1500 C C . LEU A 1 201 ? -0.270 -13.500 5.927 1.00 93.56 201 LEU A C 1
ATOM 1502 O O . LEU A 1 201 ? 0.123 -13.611 7.085 1.00 93.56 201 LEU A O 1
ATOM 1506 N N . ALA A 1 202 ? -0.243 -14.523 5.070 1.00 94.88 202 ALA A N 1
ATOM 1507 C CA . ALA A 1 202 ? 0.141 -15.880 5.458 1.00 94.88 202 ALA A CA 1
ATOM 1508 C C . ALA A 1 202 ? 1.662 -16.104 5.482 1.00 94.88 202 ALA A C 1
ATOM 1510 O O . ALA A 1 202 ? 2.153 -16.913 6.266 1.00 94.88 202 ALA A O 1
ATOM 1511 N N . ASN A 1 203 ? 2.416 -15.427 4.611 1.00 97.44 203 ASN A N 1
ATOM 1512 C CA . ASN A 1 203 ? 3.869 -15.559 4.508 1.00 97.44 203 ASN A CA 1
ATOM 1513 C C . ASN A 1 203 ? 4.532 -14.218 4.114 1.00 97.44 203 ASN A C 1
ATOM 1515 O O . ASN A 1 203 ? 4.997 -14.063 2.973 1.00 97.44 203 ASN A O 1
ATOM 1519 N N . PRO A 1 204 ? 4.608 -13.256 5.059 1.00 97.25 204 PRO A N 1
ATOM 1520 C CA . PRO A 1 204 ? 5.175 -11.931 4.814 1.00 97.25 204 PRO A CA 1
ATOM 1521 C C . PRO A 1 204 ? 6.601 -11.979 4.263 1.00 97.25 204 PRO A C 1
ATOM 1523 O O . PRO A 1 204 ? 6.921 -11.257 3.325 1.00 97.25 204 PRO A O 1
ATOM 1526 N N . SER A 1 205 ? 7.454 -12.872 4.780 1.00 97.75 205 SER A N 1
ATOM 1527 C CA . SER A 1 205 ? 8.848 -12.991 4.338 1.00 97.75 205 SER A CA 1
ATOM 1528 C C . SER A 1 205 ? 8.954 -13.372 2.862 1.00 97.75 205 SER A C 1
ATOM 1530 O O . SER A 1 205 ? 9.722 -12.756 2.129 1.00 97.75 205 SER A O 1
ATOM 1532 N N . ARG A 1 206 ? 8.143 -14.329 2.384 1.00 96.81 206 ARG A N 1
ATOM 1533 C CA . ARG A 1 206 ? 8.121 -14.697 0.959 1.00 96.81 206 ARG A CA 1
ATOM 1534 C C . ARG A 1 206 ? 7.595 -13.554 0.089 1.00 96.81 206 ARG A C 1
ATOM 1536 O O . ARG A 1 206 ? 8.133 -13.327 -0.994 1.00 96.81 206 ARG A O 1
ATOM 1543 N N . ALA A 1 207 ? 6.562 -12.842 0.546 1.00 97.31 207 ALA A N 1
ATOM 1544 C CA . ALA A 1 207 ? 6.053 -11.664 -0.157 1.00 97.31 207 ALA A CA 1
ATOM 1545 C C . ALA A 1 207 ? 7.119 -10.551 -0.237 1.00 97.31 207 ALA A C 1
ATOM 1547 O O . ALA A 1 207 ? 7.349 -10.000 -1.314 1.00 97.31 207 ALA A O 1
ATOM 1548 N N . GLN A 1 208 ? 7.840 -10.294 0.859 1.00 98.19 208 GLN A N 1
ATOM 1549 C CA . GLN A 1 208 ? 8.951 -9.343 0.915 1.00 98.19 208 GLN A CA 1
ATOM 1550 C C . GLN A 1 208 ? 10.083 -9.731 -0.042 1.00 98.19 208 GLN A C 1
ATOM 1552 O O . GLN A 1 208 ? 10.535 -8.895 -0.820 1.00 98.19 208 GLN A O 1
ATOM 1557 N N . SER A 1 209 ? 10.518 -10.997 -0.045 1.00 97.62 209 SER A N 1
ATOM 1558 C CA . SER A 1 209 ? 11.546 -11.479 -0.979 1.00 97.62 209 SER A CA 1
ATOM 1559 C C . SER A 1 209 ? 11.127 -11.303 -2.440 1.00 97.62 209 SER A C 1
ATOM 1561 O O . SER A 1 209 ? 11.952 -10.928 -3.270 1.00 97.62 209 SER A O 1
ATOM 1563 N N . SER A 1 210 ? 9.845 -11.514 -2.754 1.00 97.31 210 SER A N 1
ATOM 1564 C CA . SER A 1 210 ? 9.306 -11.274 -4.097 1.00 97.31 210 SER A CA 1
ATOM 1565 C C . SER A 1 210 ? 9.395 -9.795 -4.500 1.00 97.31 210 SER A C 1
ATOM 1567 O O . SER A 1 210 ? 9.813 -9.487 -5.618 1.00 97.31 210 SER A O 1
ATOM 1569 N N . LEU A 1 211 ? 9.059 -8.867 -3.595 1.00 97.62 211 LEU A N 1
ATOM 1570 C CA . LEU A 1 211 ? 9.202 -7.426 -3.849 1.00 97.62 211 LEU A CA 1
ATOM 1571 C C . LEU A 1 211 ? 10.669 -6.989 -3.960 1.00 97.62 211 LEU A C 1
ATOM 1573 O O . LEU A 1 211 ? 10.990 -6.142 -4.796 1.00 97.62 211 LEU A O 1
ATOM 1577 N N . ASN A 1 212 ? 11.569 -7.578 -3.172 1.00 97.50 212 ASN A N 1
ATOM 1578 C CA . ASN A 1 212 ? 13.005 -7.309 -3.272 1.00 97.50 212 ASN A CA 1
ATOM 1579 C C . ASN A 1 212 ? 13.541 -7.737 -4.646 1.00 97.50 212 ASN A C 1
ATOM 1581 O O . ASN A 1 212 ? 14.142 -6.923 -5.342 1.00 97.50 212 ASN A O 1
ATOM 1585 N N . GLY A 1 213 ? 13.221 -8.959 -5.090 1.00 96.12 213 GLY A N 1
ATOM 1586 C CA . GLY A 1 213 ? 13.621 -9.443 -6.414 1.00 96.12 213 GLY A CA 1
ATOM 1587 C C . GLY A 1 213 ? 13.042 -8.603 -7.558 1.00 96.12 213 GLY A C 1
ATOM 1588 O O . GLY A 1 213 ? 13.719 -8.357 -8.556 1.00 96.12 213 GLY A O 1
ATOM 1589 N N . LEU A 1 214 ? 11.813 -8.092 -7.410 1.00 96.19 214 LEU A N 1
ATOM 1590 C CA . LEU A 1 214 ? 11.251 -7.140 -8.371 1.00 96.19 214 LEU A CA 1
ATOM 1591 C C . LEU A 1 214 ? 12.005 -5.802 -8.362 1.00 96.19 214 LEU A C 1
ATOM 1593 O O . LEU A 1 214 ? 12.275 -5.264 -9.432 1.00 96.19 214 LEU A O 1
ATOM 1597 N N . THR A 1 215 ? 12.370 -5.285 -7.186 1.00 96.25 215 THR A N 1
ATOM 1598 C CA . THR A 1 215 ? 13.154 -4.045 -7.053 1.00 96.25 215 THR A CA 1
ATOM 1599 C C . THR A 1 215 ? 14.497 -4.168 -7.770 1.00 96.25 215 THR A C 1
ATOM 1601 O O . THR A 1 215 ? 14.853 -3.296 -8.558 1.00 96.25 215 THR A O 1
ATOM 1604 N N . GLU A 1 216 ? 15.209 -5.274 -7.559 1.00 95.38 216 GLU A N 1
ATOM 1605 C CA . GLU A 1 216 ? 16.478 -5.570 -8.233 1.00 95.38 216 GLU A CA 1
ATOM 1606 C C . GLU A 1 216 ? 16.293 -5.682 -9.755 1.00 95.38 216 GLU A C 1
ATOM 1608 O O . GLU A 1 216 ? 17.000 -5.030 -10.528 1.00 95.38 216 GLU A O 1
ATOM 1613 N N . ALA A 1 217 ? 15.282 -6.432 -10.210 1.00 93.88 217 ALA A N 1
ATOM 1614 C CA . ALA A 1 217 ? 14.971 -6.559 -11.635 1.00 93.88 217 ALA A CA 1
ATOM 1615 C C . ALA A 1 217 ? 14.652 -5.199 -12.280 1.00 93.88 217 ALA A C 1
ATOM 1617 O O . ALA A 1 217 ? 15.071 -4.922 -13.409 1.00 93.88 217 ALA A O 1
ATOM 1618 N N . MET A 1 218 ? 13.956 -4.326 -11.546 1.00 94.56 218 MET A N 1
ATOM 1619 C CA . MET A 1 218 ? 13.629 -2.961 -11.950 1.00 94.56 218 MET A CA 1
ATOM 1620 C C . MET A 1 218 ? 14.828 -2.014 -11.978 1.00 94.56 218 MET A C 1
ATOM 1622 O O . MET A 1 218 ? 14.677 -0.926 -12.517 1.00 94.56 218 MET A O 1
ATOM 1626 N N . GLN A 1 219 ? 16.006 -2.375 -11.477 1.00 93.06 219 GLN A N 1
ATOM 1627 C CA . GLN A 1 219 ? 17.217 -1.562 -11.651 1.00 93.06 219 GLN A CA 1
ATOM 1628 C C . GLN A 1 219 ? 17.966 -1.922 -12.945 1.00 93.06 219 GLN A C 1
ATOM 1630 O O . GLN A 1 219 ? 18.664 -1.088 -13.522 1.00 93.06 219 GLN A O 1
ATOM 1635 N N . GLY A 1 220 ? 17.768 -3.137 -13.464 1.00 90.19 220 GLY A N 1
ATOM 1636 C CA . GLY A 1 220 ? 18.433 -3.629 -14.669 1.00 90.19 220 GLY A CA 1
ATOM 1637 C C . GLY A 1 220 ? 17.790 -3.200 -15.996 1.00 90.19 220 GLY A C 1
ATOM 1638 O O . GLY A 1 220 ? 16.717 -2.586 -16.057 1.00 90.19 220 GLY A O 1
ATOM 1639 N N . VAL A 1 221 ? 18.445 -3.590 -17.099 1.00 86.00 221 VAL A N 1
ATOM 1640 C CA . VAL A 1 221 ? 17.895 -3.508 -18.467 1.00 86.00 221 VAL A CA 1
ATOM 1641 C C . VAL A 1 221 ? 16.593 -4.310 -18.614 1.00 86.00 221 VAL A C 1
ATOM 1643 O O . VAL A 1 221 ? 15.649 -3.748 -19.174 1.00 86.00 221 VAL A O 1
ATOM 1646 N N . PRO A 1 222 ? 16.470 -5.544 -18.075 1.00 84.75 222 PRO A N 1
ATOM 1647 C CA . PRO A 1 222 ? 15.221 -6.309 -18.151 1.00 84.75 222 PRO A CA 1
ATOM 1648 C C . PRO A 1 222 ? 14.030 -5.614 -17.481 1.00 84.75 222 PRO A C 1
ATOM 1650 O O . PRO A 1 222 ? 12.890 -5.858 -17.856 1.00 84.75 222 PRO A O 1
ATOM 1653 N N . GLY A 1 223 ? 14.283 -4.721 -16.521 1.00 87.94 223 GLY A N 1
ATOM 1654 C CA . GLY A 1 223 ? 13.253 -3.938 -15.845 1.00 87.94 223 GLY A CA 1
ATOM 1655 C C . GLY A 1 223 ? 12.733 -2.732 -16.627 1.00 87.94 223 GLY A C 1
ATOM 1656 O O . GLY A 1 223 ? 11.746 -2.140 -16.199 1.00 87.94 223 GLY A O 1
ATOM 1657 N N . LYS A 1 224 ? 13.352 -2.348 -17.757 1.00 91.75 224 LYS A N 1
ATOM 1658 C CA . LYS A 1 224 ? 12.919 -1.181 -18.555 1.00 91.75 224 LYS A CA 1
ATOM 1659 C C . LYS A 1 224 ? 11.439 -1.246 -18.961 1.00 91.75 224 LYS A C 1
ATOM 1661 O O . LYS A 1 224 ? 10.761 -0.242 -18.758 1.00 91.75 224 LYS A O 1
ATOM 1666 N N . PRO A 1 225 ? 10.910 -2.374 -19.478 1.00 92.94 225 PRO A N 1
ATOM 1667 C CA . PRO A 1 225 ? 9.499 -2.461 -19.845 1.00 92.94 225 PRO A CA 1
ATOM 1668 C C . PRO A 1 225 ? 8.561 -2.323 -18.643 1.00 92.94 225 PRO A C 1
ATOM 1670 O O . PRO A 1 225 ? 7.501 -1.725 -18.779 1.00 92.94 225 PRO A O 1
ATOM 1673 N N . LEU A 1 226 ? 8.958 -2.837 -17.471 1.00 91.00 226 LEU A N 1
ATOM 1674 C CA . LEU A 1 226 ? 8.182 -2.693 -16.236 1.00 91.00 226 LEU A CA 1
ATOM 1675 C C . LEU A 1 226 ? 8.119 -1.218 -15.832 1.00 91.00 226 LEU A C 1
ATOM 1677 O O . LEU A 1 226 ? 7.038 -0.646 -15.774 1.00 91.00 226 LEU A O 1
ATOM 1681 N N . ARG A 1 227 ? 9.282 -0.565 -15.690 1.00 92.94 227 ARG A N 1
ATOM 1682 C CA . ARG A 1 227 ? 9.353 0.872 -15.379 1.00 92.94 227 ARG A CA 1
ATOM 1683 C C . ARG A 1 227 ? 8.508 1.702 -16.343 1.00 92.94 227 ARG A C 1
ATOM 1685 O O . ARG A 1 227 ? 7.673 2.464 -15.885 1.00 92.94 227 ARG A O 1
ATOM 1692 N N . ALA A 1 228 ? 8.624 1.451 -17.648 1.00 94.06 228 ALA A N 1
ATOM 1693 C CA . ALA A 1 228 ? 7.860 2.167 -18.665 1.00 94.06 228 ALA A CA 1
ATOM 1694 C C . ALA A 1 228 ? 6.334 2.040 -18.496 1.00 94.06 228 ALA A C 1
ATOM 1696 O O . ALA A 1 228 ? 5.620 3.000 -18.766 1.00 94.06 228 ALA A O 1
ATOM 1697 N N . ARG A 1 229 ? 5.817 0.889 -18.039 1.00 93.94 229 ARG A N 1
ATOM 1698 C CA . ARG A 1 229 ? 4.380 0.723 -17.745 1.00 93.94 229 ARG A CA 1
ATOM 1699 C C . ARG A 1 229 ? 3.955 1.548 -16.535 1.00 93.94 229 ARG A C 1
ATOM 1701 O O . ARG A 1 229 ? 2.943 2.242 -16.609 1.00 93.94 229 ARG A O 1
ATOM 1708 N N . GLY A 1 230 ? 4.733 1.492 -15.453 1.00 94.06 230 GLY A N 1
ATOM 1709 C CA . GLY A 1 230 ? 4.505 2.330 -14.274 1.00 94.06 230 GLY A CA 1
ATOM 1710 C C . GLY A 1 230 ? 4.559 3.821 -14.614 1.00 94.06 230 GLY A C 1
ATOM 1711 O O . GLY A 1 230 ? 3.644 4.563 -14.268 1.00 94.06 230 GLY A O 1
ATOM 1712 N N . ASP A 1 231 ? 5.574 4.238 -15.368 1.00 95.00 231 ASP A N 1
ATOM 1713 C CA . ASP A 1 231 ? 5.765 5.622 -15.803 1.00 95.00 231 ASP A CA 1
ATOM 1714 C C . ASP A 1 231 ? 4.617 6.086 -16.704 1.00 95.00 231 ASP A C 1
ATOM 1716 O O . ASP A 1 231 ? 4.091 7.177 -16.508 1.00 95.00 231 ASP A O 1
ATOM 1720 N N . ALA A 1 232 ? 4.166 5.254 -17.650 1.00 95.88 232 ALA A N 1
ATOM 1721 C CA . ALA A 1 232 ? 3.025 5.579 -18.505 1.00 95.88 232 ALA A CA 1
ATOM 1722 C C . ALA A 1 232 ? 1.739 5.804 -17.692 1.00 95.88 232 ALA A C 1
ATOM 1724 O O . ALA A 1 232 ? 0.986 6.738 -17.976 1.00 95.88 232 ALA A O 1
ATOM 1725 N N . LEU A 1 233 ? 1.503 4.988 -16.658 1.00 95.44 233 LEU A N 1
ATOM 1726 C CA . LEU A 1 233 ? 0.359 5.162 -15.764 1.00 95.44 233 LEU A CA 1
ATOM 1727 C C . LEU A 1 233 ? 0.469 6.453 -14.942 1.00 95.44 233 LEU A C 1
ATOM 1729 O O . LEU A 1 233 ? -0.517 7.173 -14.808 1.00 95.44 233 LEU A O 1
ATOM 1733 N N . LEU A 1 234 ? 1.655 6.769 -14.416 1.00 95.19 234 LEU A N 1
ATOM 1734 C CA . LEU A 1 234 ? 1.881 8.011 -13.674 1.00 95.19 234 LEU A CA 1
ATOM 1735 C C . LEU A 1 234 ? 1.708 9.239 -14.576 1.00 95.19 234 LEU A C 1
ATOM 1737 O O . LEU A 1 234 ? 1.007 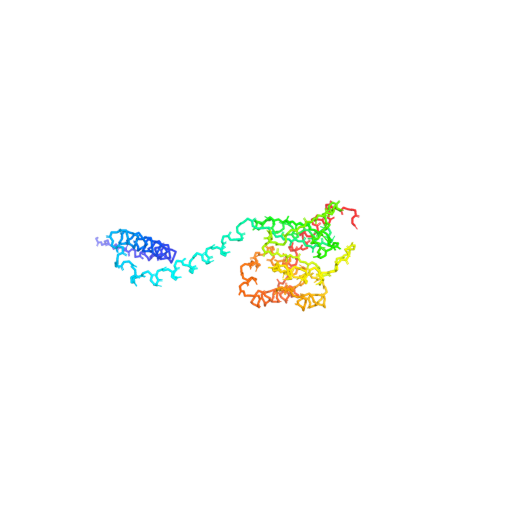10.174 -14.199 1.00 95.19 234 LEU A O 1
ATOM 1741 N N . MET A 1 235 ? 2.274 9.213 -15.786 1.00 95.69 235 MET A N 1
ATOM 1742 C CA . MET A 1 235 ? 2.181 10.313 -16.753 1.00 95.69 235 MET A CA 1
ATOM 1743 C C . MET A 1 235 ? 0.742 10.609 -17.163 1.00 95.69 235 MET A C 1
ATOM 1745 O O . MET A 1 235 ? 0.385 11.777 -17.310 1.00 95.69 235 MET A O 1
ATOM 1749 N N . LYS A 1 236 ? -0.105 9.577 -17.273 1.00 96.12 236 LYS A N 1
ATOM 1750 C CA . LYS A 1 236 ? -1.545 9.761 -17.472 1.00 96.12 236 LYS A CA 1
ATOM 1751 C C . LYS A 1 236 ? -2.132 10.672 -16.386 1.00 96.12 236 LYS A C 1
ATOM 1753 O O . LYS A 1 236 ? -2.717 11.699 -16.714 1.00 96.12 236 LYS A O 1
ATOM 1758 N N . PHE A 1 237 ? -1.928 10.350 -15.109 1.00 94.94 237 PHE A N 1
ATOM 1759 C CA . PHE A 1 237 ? -2.512 11.122 -14.006 1.00 94.94 237 PHE A CA 1
ATOM 1760 C C . PHE A 1 237 ? -1.847 12.478 -13.767 1.00 94.94 237 PHE A C 1
ATOM 1762 O O . PHE A 1 237 ? -2.522 13.394 -13.306 1.00 94.94 237 PHE A O 1
ATOM 1769 N N . ILE A 1 238 ? -0.562 12.623 -14.099 1.00 93.31 238 ILE A N 1
ATOM 1770 C CA . ILE A 1 238 ? 0.117 13.926 -14.103 1.00 93.31 238 ILE A CA 1
ATOM 1771 C C . ILE A 1 238 ? -0.526 14.841 -15.157 1.00 93.31 238 ILE A C 1
ATOM 1773 O O . ILE A 1 238 ? -0.829 15.991 -14.869 1.00 93.31 238 ILE A O 1
ATOM 1777 N N . SER A 1 239 ? -0.809 14.328 -16.360 1.00 93.19 239 SER A N 1
ATOM 1778 C CA . SER A 1 239 ? -1.419 15.130 -17.432 1.00 93.19 239 SER A CA 1
ATOM 1779 C C . SER A 1 239 ? -2.876 15.539 -17.169 1.00 93.19 239 SER A C 1
ATOM 1781 O O . SER A 1 239 ? -3.338 16.540 -17.710 1.00 93.19 239 SER A O 1
ATOM 1783 N N . GLU A 1 240 ? -3.596 14.783 -16.336 1.00 91.69 240 GLU A N 1
ATOM 1784 C CA . GLU A 1 240 ? -4.982 15.070 -15.940 1.00 91.69 240 GLU A CA 1
ATOM 1785 C C . GLU A 1 240 ? -5.084 16.158 -14.856 1.00 91.69 240 GLU A C 1
ATOM 1787 O O . GLU A 1 240 ? -6.177 16.665 -14.603 1.00 91.69 240 GLU A O 1
ATOM 1792 N N . ASP A 1 241 ? -3.971 16.517 -14.211 1.00 84.19 241 ASP A N 1
ATOM 1793 C CA . ASP A 1 241 ? -3.928 17.487 -13.118 1.00 84.19 241 ASP A CA 1
ATOM 1794 C C . ASP A 1 241 ? -2.808 18.517 -13.339 1.00 84.19 241 ASP A C 1
ATOM 1796 O O . ASP A 1 241 ? -1.764 18.460 -12.689 1.00 84.19 241 ASP A O 1
ATOM 1800 N N . PRO A 1 242 ? -3.000 19.476 -14.265 1.00 72.56 242 PRO A N 1
ATOM 1801 C CA . PRO A 1 242 ? -1.971 20.450 -14.635 1.00 72.56 242 PRO A CA 1
ATOM 1802 C C . PRO A 1 242 ? -1.711 21.499 -13.544 1.00 72.56 242 PRO A C 1
ATOM 1804 O O . PRO A 1 242 ? -0.973 22.453 -13.776 1.00 72.56 242 PRO A O 1
ATOM 1807 N N . THR A 1 243 ? -2.380 21.381 -12.392 1.00 73.06 243 THR A N 1
ATOM 1808 C CA . THR A 1 243 ? -2.219 22.295 -11.257 1.00 73.06 243 THR A CA 1
ATOM 1809 C C . THR A 1 243 ? -1.108 21.872 -10.293 1.00 73.06 2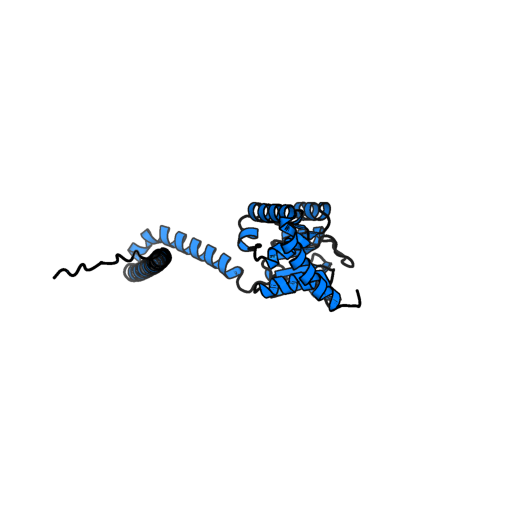43 THR A C 1
ATOM 1811 O O . THR A 1 243 ? -0.815 22.611 -9.351 1.00 73.06 243 THR A O 1
ATOM 1814 N N . LEU A 1 244 ? -0.482 20.719 -10.554 1.00 55.97 244 LEU A N 1
ATOM 1815 C CA . LEU A 1 244 ? 0.752 20.229 -9.934 1.00 55.97 244 LEU A CA 1
ATOM 1816 C C . LEU A 1 244 ? 1.980 20.670 -10.739 1.00 55.97 244 LEU A C 1
ATOM 1818 O O . LEU A 1 244 ? 3.000 20.995 -10.090 1.00 55.97 244 LEU A O 1
#

Foldseek 3Di:
DDDDDDDDDDDDDPVVVVVVVVVVVVVVVVVVVVVLVVCCVVCVPVNVVVCVVVVVVVVVVVVVVCVVCLQVQAAEEEAAQDQLLQVLQCVLCVVVVGHYFYFLEWADLVQTWGQHPVRDIDRDQLSSHQEYEFEQARPPYPDGRLRVLLSSVVSVHAYEYEYQDPVSQVSNVVSHHLEYDYSLLVSLCSNVVVDDSVCSVPPSPVSNVSSVVSVVCCVDPNNVVSSVVSVVSSVVSCVVCVVD

Secondary structure (DSSP, 8-state):
----------PPPHHHHHHHHHHHHHHHHHHHHHHHHHHHHH-HHHHHHHHHHHHHHHHHHHHHHHHHHTTTTPEEEEE---HHHHHHHHHHHHHTT--EEEEEEEEEETTEEEEETTS-EEE--GGGEEEEEEES--TT-SS-HHHHHHHHHHTT--EEEE-SSHHHHHHHHHTT-SEEE-HHHHHHHHHTT---HHHHHH-HHHHHHHHHHHHHHTTSSTTHHHHHHHHHHHHHHHHT-TT-